Protein AF-A0A7X7DL95-F1 (afdb_monomer_lite)

pLDDT: mean 79.57, std 17.93, range [33.38, 98.0]

Secondary structure (DSSP, 8-state):
-PPPEEEEEEETTEE---S--STT-TTPEEEEEEE--EEESS--TT-SS--EEEPPEEEEEE--THHHHHHHHHHHTPEEEEEEEEEEEEETTTTEEEEEEEEEEEEEEEEEEEEE---TTSGGGTTPPPEEEEEEE-SEEEEEETTTTEEEEEE----SSS----HHHHHHHHHTT---THHHHHHHHHHHHHHHT------EEEEE-B-TT-PBP-SEEEEETTS-EEE--TTSEEEEES---TTS---EEEEEE--

Structure (mmCIF, N/CA/C/O backbone):
data_AF-A0A7X7DL95-F1
#
_entry.id   AF-A0A7X7DL95-F1
#
loop_
_atom_site.group_PDB
_atom_site.id
_atom_site.type_symbol
_atom_site.label_atom_id
_atom_site.label_alt_id
_atom_site.label_comp_id
_atom_site.label_asym_id
_atom_site.label_entity_id
_atom_site.label_seq_id
_atom_site.pdbx_PDB_ins_code
_atom_site.Cartn_x
_atom_site.Cartn_y
_atom_site.Cartn_z
_atom_site.occupancy
_atom_site.B_iso_or_equiv
_atom_site.auth_seq_id
_atom_site.auth_comp_id
_atom_site.auth_asym_id
_atom_site.auth_atom_id
_atom_site.pdbx_PDB_model_num
ATOM 1 N N . MET A 1 1 ? -7.070 -18.161 8.707 1.00 59.94 1 MET A N 1
ATOM 2 C CA . MET A 1 1 ? -7.281 -17.234 7.572 1.00 59.94 1 MET A CA 1
ATOM 3 C C . MET A 1 1 ? -6.103 -16.276 7.571 1.00 59.94 1 MET A C 1
ATOM 5 O O . MET A 1 1 ? -5.650 -15.946 8.658 1.00 59.94 1 MET A O 1
ATOM 9 N N . ALA A 1 2 ? -5.556 -15.909 6.412 1.00 72.38 2 ALA A N 1
ATOM 10 C CA . ALA A 1 2 ? -4.495 -14.903 6.372 1.00 72.38 2 ALA A CA 1
ATOM 11 C C . ALA A 1 2 ? -5.061 -13.545 6.818 1.00 72.38 2 ALA A C 1
ATOM 13 O O . ALA A 1 2 ? -6.183 -13.206 6.437 1.00 72.38 2 ALA A O 1
ATOM 14 N N . THR A 1 3 ? -4.316 -12.798 7.634 1.00 86.56 3 THR A N 1
ATOM 15 C CA . THR A 1 3 ? -4.707 -11.438 8.021 1.00 86.56 3 THR A CA 1
ATOM 16 C C . THR A 1 3 ? -4.597 -10.528 6.792 1.00 86.56 3 THR A C 1
ATOM 18 O O . THR A 1 3 ? -3.562 -10.562 6.121 1.00 86.56 3 THR A O 1
ATOM 21 N N . PRO A 1 4 ? -5.634 -9.739 6.456 1.00 89.94 4 PRO A N 1
ATOM 22 C CA . PRO A 1 4 ? -5.572 -8.816 5.328 1.00 89.94 4 PRO A CA 1
ATOM 23 C C . PRO A 1 4 ? -4.453 -7.780 5.474 1.00 89.94 4 PRO A C 1
ATOM 25 O O . PRO A 1 4 ? -4.088 -7.389 6.587 1.00 89.94 4 PRO A O 1
ATOM 28 N N . ALA A 1 5 ? -3.945 -7.310 4.337 1.00 94.81 5 ALA A N 1
ATOM 29 C CA . ALA A 1 5 ? -3.052 -6.159 4.284 1.00 94.81 5 ALA A CA 1
ATOM 30 C C . ALA A 1 5 ? -3.861 -4.857 4.169 1.00 94.81 5 ALA A C 1
ATOM 32 O O . ALA A 1 5 ? -5.043 -4.872 3.814 1.00 94.81 5 ALA A O 1
ATOM 33 N N . TYR A 1 6 ? -3.218 -3.729 4.456 1.00 95.81 6 TYR A N 1
ATOM 34 C CA . TYR A 1 6 ? -3.834 -2.405 4.372 1.00 95.81 6 TYR A CA 1
ATOM 35 C C . TYR A 1 6 ? -2.956 -1.474 3.553 1.00 95.81 6 TYR A C 1
ATOM 37 O O . TYR A 1 6 ? -1.733 -1.519 3.662 1.00 95.81 6 TYR A O 1
ATOM 45 N N . VAL A 1 7 ? -3.576 -0.634 2.729 1.00 97.00 7 VAL A N 1
ATOM 46 C CA . VAL A 1 7 ? -2.877 0.326 1.875 1.00 97.00 7 VAL A CA 1
ATOM 47 C C . VAL A 1 7 ? -3.214 1.756 2.277 1.00 97.00 7 VAL A C 1
ATOM 49 O O . VAL A 1 7 ? -4.369 2.090 2.531 1.00 97.00 7 VAL A O 1
ATOM 52 N N . SER A 1 8 ? -2.192 2.604 2.331 1.00 96.06 8 SER A N 1
ATOM 53 C CA . SER A 1 8 ? -2.312 4.039 2.579 1.00 96.06 8 SER A CA 1
ATOM 54 C C . SER A 1 8 ? -1.683 4.817 1.430 1.00 96.06 8 SER A C 1
ATOM 56 O O . SER A 1 8 ? -0.595 4.475 0.965 1.00 96.06 8 SER A O 1
ATOM 58 N N . PHE A 1 9 ? -2.351 5.884 0.997 1.00 95.31 9 PHE A N 1
ATOM 59 C CA . PHE A 1 9 ? -1.915 6.734 -0.111 1.00 95.31 9 PHE A CA 1
ATOM 60 C C . PHE A 1 9 ? -1.587 8.136 0.399 1.00 95.31 9 PHE A C 1
ATOM 62 O O . PHE A 1 9 ? -2.360 8.708 1.171 1.00 95.31 9 PHE A O 1
ATOM 69 N N . MET A 1 10 ? -0.474 8.703 -0.059 1.00 95.38 10 MET A N 1
ATOM 70 C CA . MET A 1 10 ? -0.059 10.067 0.256 1.00 95.38 10 MET A CA 1
ATOM 71 C C . MET A 1 10 ? 0.009 10.913 -1.014 1.00 95.38 10 MET A C 1
ATOM 73 O O . MET A 1 10 ? 0.652 10.533 -1.9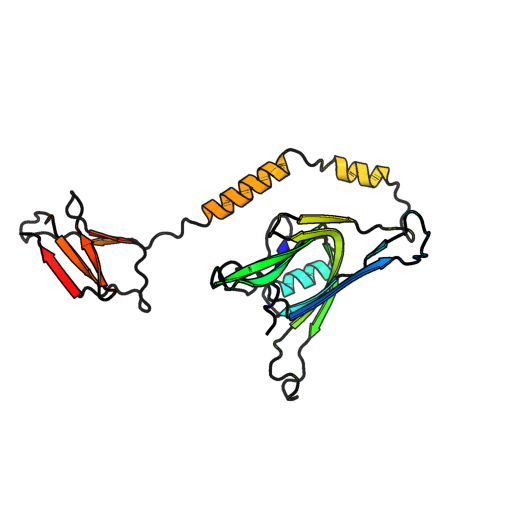95 1.00 95.38 10 MET A O 1
ATOM 77 N N . VAL A 1 11 ? -0.667 12.060 -0.984 1.00 92.00 11 VAL A N 1
ATOM 78 C CA . VAL A 1 11 ? -0.766 13.009 -2.094 1.00 92.00 11 VAL A CA 1
ATOM 79 C C . VAL A 1 11 ? -0.564 14.426 -1.570 1.00 92.00 11 VAL A C 1
ATOM 81 O O . VAL A 1 11 ? -1.315 14.871 -0.702 1.00 92.00 11 VAL A O 1
ATOM 84 N N . ASN A 1 12 ? 0.395 15.162 -2.133 1.00 90.25 12 ASN A N 1
ATOM 85 C CA . ASN A 1 12 ? 0.765 16.513 -1.705 1.00 90.25 12 ASN A CA 1
ATOM 86 C C . ASN A 1 12 ? 0.971 16.605 -0.178 1.00 90.25 12 ASN A C 1
ATOM 88 O O . ASN A 1 12 ? 0.389 17.466 0.489 1.00 90.25 12 ASN A O 1
ATOM 92 N N . SER A 1 13 ? 1.724 15.654 0.379 1.00 88.50 13 SER A N 1
ATOM 93 C CA . SER A 1 13 ? 2.004 15.476 1.810 1.00 88.50 13 SER A CA 1
ATOM 94 C C . SER A 1 13 ? 0.765 15.242 2.684 1.00 88.50 13 SER A C 1
ATOM 96 O O . SER A 1 13 ? 0.821 15.383 3.906 1.00 88.50 13 SER A O 1
ATOM 98 N N . LYS A 1 14 ? -0.375 14.870 2.086 1.00 89.81 14 LYS A N 1
ATOM 99 C CA . LYS A 1 14 ? -1.623 14.560 2.794 1.00 89.81 14 LYS A CA 1
ATOM 100 C C . LYS A 1 14 ? -2.011 13.105 2.578 1.00 89.81 14 LYS A C 1
ATOM 102 O O . LYS A 1 14 ? -2.084 12.630 1.448 1.00 89.81 14 LYS A O 1
ATOM 107 N N . ALA A 1 15 ? -2.299 12.405 3.672 1.00 91.06 15 ALA A N 1
ATOM 108 C CA . ALA A 1 15 ? -2.850 11.059 3.606 1.00 91.06 15 ALA A CA 1
ATOM 109 C C . ALA A 1 15 ? -4.299 11.105 3.099 1.00 91.06 15 ALA A C 1
ATOM 111 O O . ALA A 1 15 ? -5.122 11.871 3.615 1.00 91.06 15 ALA A O 1
ATOM 112 N N . LEU A 1 16 ? -4.614 10.281 2.099 1.00 91.31 16 LEU A N 1
ATOM 113 C CA . LEU A 1 16 ? -5.998 10.051 1.697 1.00 91.31 16 LEU A CA 1
ATOM 114 C C . LEU A 1 16 ? -6.710 9.253 2.791 1.00 91.31 16 LEU A C 1
ATOM 116 O O . LEU A 1 16 ? -6.119 8.371 3.407 1.00 91.31 16 LEU A O 1
ATOM 120 N N . LYS A 1 17 ? -7.984 9.568 3.034 1.00 89.81 17 LYS A N 1
ATOM 121 C CA . LYS A 1 17 ? -8.802 8.862 4.024 1.00 89.81 17 LYS A CA 1
ATOM 122 C C . LYS A 1 17 ? -9.528 7.699 3.353 1.00 89.81 17 LYS A C 1
ATOM 124 O O . LYS A 1 17 ? -10.441 7.937 2.564 1.00 89.81 17 LYS A O 1
ATOM 129 N N . GLY A 1 18 ? -9.115 6.478 3.661 1.00 84.81 18 GLY A N 1
ATOM 130 C CA . GLY A 1 18 ? -9.821 5.230 3.361 1.00 84.81 18 GLY A CA 1
ATOM 131 C C . GLY A 1 18 ? -10.933 4.901 4.353 1.00 84.81 18 GLY A C 1
ATOM 132 O O . GLY A 1 18 ? -11.207 5.670 5.276 1.00 84.81 18 GLY A O 1
ATOM 133 N N . SER A 1 19 ? -11.593 3.762 4.133 1.00 83.56 19 SER A N 1
ATOM 134 C CA . SER A 1 19 ? -12.773 3.326 4.897 1.00 83.56 19 SER A CA 1
ATOM 135 C C . SER A 1 19 ? -12.468 2.619 6.218 1.00 83.56 19 SER A C 1
ATOM 137 O O . SER A 1 19 ? -13.376 2.484 7.039 1.00 83.56 19 SER A O 1
ATOM 139 N N . SER A 1 20 ? -11.239 2.141 6.442 1.00 82.31 20 SER A N 1
ATOM 140 C CA . SER A 1 20 ? -10.924 1.361 7.641 1.00 82.31 20 SER A CA 1
ATOM 141 C C . SER A 1 20 ? -11.077 2.202 8.912 1.00 82.31 20 SER A C 1
ATOM 143 O O . SER A 1 20 ? -10.500 3.285 9.027 1.00 82.31 20 SER A O 1
ATOM 145 N N . LEU A 1 21 ? -11.835 1.656 9.868 1.00 77.94 21 LEU A N 1
ATOM 146 C CA . LEU A 1 21 ? -12.034 2.168 11.233 1.00 77.94 21 LEU A CA 1
ATOM 147 C C . LEU A 1 21 ? -11.390 1.250 12.286 1.00 77.94 21 LEU A C 1
ATOM 149 O O . LEU A 1 21 ? -11.746 1.285 13.465 1.00 77.94 21 LEU A O 1
ATOM 153 N N . GLN A 1 22 ? -10.535 0.322 11.847 1.00 75.19 22 GLN A N 1
ATOM 154 C CA . GLN A 1 22 ? -9.865 -0.592 12.758 1.00 75.19 22 GLN A CA 1
ATOM 155 C C . GLN A 1 22 ? -8.715 0.133 13.461 1.00 75.19 22 GLN A C 1
ATOM 157 O O . GLN A 1 22 ? -7.899 0.778 12.806 1.00 75.19 22 GLN A O 1
ATOM 162 N N . ASP A 1 23 ? -8.619 -0.044 14.782 1.00 67.81 23 ASP A N 1
ATOM 163 C CA . ASP A 1 23 ? -7.585 0.577 15.617 1.00 67.81 23 ASP A CA 1
ATOM 164 C C . ASP A 1 23 ? -6.178 0.342 15.037 1.00 67.81 23 ASP A C 1
ATOM 166 O O . ASP A 1 23 ? -5.786 -0.791 14.736 1.00 67.81 23 ASP A O 1
ATOM 170 N N . GLY A 1 24 ? -5.437 1.433 14.833 1.00 68.56 24 GLY A N 1
ATOM 171 C CA . GLY A 1 24 ? -4.102 1.429 14.225 1.00 68.56 24 GLY A CA 1
ATOM 172 C C . GLY A 1 24 ? -4.064 1.319 12.693 1.00 68.56 24 GLY A C 1
ATOM 173 O O . GLY A 1 24 ? -2.973 1.336 12.125 1.00 68.56 24 GLY A O 1
ATOM 174 N N . LYS A 1 25 ? -5.221 1.233 12.027 1.00 77.44 25 LYS A N 1
ATOM 175 C CA . LYS A 1 25 ? -5.398 1.156 10.562 1.00 77.44 25 LYS A CA 1
ATOM 176 C C . LYS A 1 25 ? -6.344 2.254 10.047 1.00 77.44 25 LYS A C 1
ATOM 178 O O . LYS A 1 25 ? -6.843 2.159 8.924 1.00 77.44 25 LYS A O 1
ATOM 183 N N . ASP A 1 26 ? -6.623 3.269 10.861 1.00 74.56 26 ASP A N 1
ATOM 184 C CA . ASP A 1 26 ? -7.603 4.311 10.555 1.00 74.56 26 ASP A CA 1
ATOM 185 C C . ASP A 1 26 ? -7.238 5.085 9.286 1.00 74.56 26 ASP A C 1
ATOM 187 O O . ASP A 1 26 ? -6.133 5.614 9.148 1.00 74.56 26 ASP A O 1
ATOM 191 N N . GLY A 1 27 ? -8.184 5.159 8.350 1.00 80.50 27 GLY A N 1
ATOM 192 C CA . GLY A 1 27 ? -7.990 5.868 7.086 1.00 80.50 27 GLY A CA 1
ATOM 193 C C . GLY A 1 27 ? -7.139 5.121 6.055 1.00 80.50 27 GLY A C 1
ATOM 194 O O . GLY A 1 27 ? -6.834 5.696 5.015 1.00 80.50 27 GLY A O 1
ATOM 195 N N . SER A 1 28 ? -6.790 3.856 6.295 1.00 90.12 28 SER A N 1
ATOM 196 C CA . SER A 1 28 ? -6.254 2.963 5.259 1.00 90.12 28 SER A CA 1
ATOM 197 C C . SER A 1 28 ? -7.377 2.217 4.530 1.00 90.12 28 SER A C 1
ATOM 199 O O . SER A 1 28 ? -8.516 2.152 5.006 1.00 90.12 28 SER A O 1
ATOM 201 N N . SER A 1 29 ? -7.065 1.648 3.370 1.00 94.25 29 SER A N 1
ATOM 202 C CA . SER A 1 29 ? -7.984 0.795 2.618 1.00 94.25 29 SER A CA 1
ATOM 203 C C . SER A 1 29 ? -7.614 -0.676 2.779 1.00 94.25 29 SER A C 1
ATOM 205 O O . SER A 1 29 ? -6.433 -1.029 2.774 1.00 94.25 29 SER A O 1
ATOM 207 N N . LEU A 1 30 ? -8.619 -1.546 2.872 1.00 94.25 30 LEU A N 1
ATOM 208 C CA . LEU A 1 30 ? -8.420 -2.991 2.953 1.00 94.25 30 LEU A CA 1
ATOM 209 C C . LEU A 1 30 ? -7.907 -3.550 1.616 1.00 94.25 30 LEU A C 1
ATOM 211 O O . LEU A 1 30 ? -8.522 -3.322 0.572 1.00 94.25 30 LEU A O 1
ATOM 215 N N . VAL A 1 31 ? -6.818 -4.320 1.653 1.00 95.31 31 VAL A N 1
ATOM 216 C CA . VAL A 1 31 ? -6.270 -5.043 0.496 1.00 95.31 31 VAL A CA 1
ATOM 217 C C . VAL A 1 31 ? -6.734 -6.499 0.534 1.00 95.31 31 VAL A C 1
ATOM 219 O O . VAL A 1 31 ? -6.493 -7.225 1.497 1.00 95.31 31 VAL A O 1
ATOM 222 N N . ILE A 1 32 ? -7.384 -6.927 -0.545 1.00 92.81 32 ILE A N 1
ATOM 223 C CA . ILE A 1 32 ? -8.002 -8.251 -0.705 1.00 92.81 32 ILE A CA 1
ATOM 224 C C . ILE A 1 32 ? -7.038 -9.226 -1.390 1.00 92.81 32 ILE A C 1
ATOM 226 O O . ILE A 1 32 ? -6.971 -10.402 -1.043 1.00 92.81 32 ILE A O 1
ATOM 230 N N . SER A 1 33 ? -6.292 -8.744 -2.382 1.00 93.88 33 SER A N 1
ATOM 231 C CA . SER A 1 33 ? -5.340 -9.536 -3.161 1.00 93.88 33 SER A CA 1
ATOM 232 C C . SER A 1 33 ? -4.178 -8.655 -3.585 1.00 93.88 33 SER A C 1
ATOM 234 O O . SER A 1 33 ? -4.361 -7.459 -3.784 1.00 93.88 33 SER A O 1
ATOM 236 N N . PHE A 1 34 ? -2.992 -9.235 -3.728 1.00 96.44 34 PHE A N 1
ATOM 237 C CA . PHE A 1 34 ? -1.764 -8.519 -4.045 1.00 96.44 34 PHE A CA 1
ATOM 238 C C . PHE A 1 34 ? -0.878 -9.357 -4.961 1.00 96.44 34 PHE A C 1
ATOM 240 O O . PHE A 1 34 ? -0.738 -10.568 -4.781 1.00 96.44 34 PHE A O 1
ATOM 247 N N . LYS A 1 35 ? -0.235 -8.692 -5.918 1.00 96.44 35 LYS A N 1
ATOM 248 C CA . LYS A 1 35 ? 0.723 -9.275 -6.845 1.00 96.44 35 LYS A CA 1
ATOM 249 C C . LYS A 1 35 ? 1.828 -8.270 -7.147 1.00 96.44 35 LYS A C 1
ATOM 251 O O . LYS A 1 35 ? 1.578 -7.161 -7.613 1.00 96.44 35 LYS A O 1
ATOM 256 N N . HIS A 1 36 ? 3.067 -8.698 -6.951 1.00 96.19 36 HIS A N 1
ATOM 257 C CA . HIS A 1 36 ? 4.256 -7.941 -7.318 1.00 96.19 36 HIS A CA 1
ATOM 258 C C . HIS A 1 36 ? 5.399 -8.901 -7.633 1.00 96.19 36 HIS A C 1
ATOM 260 O O . HIS A 1 36 ? 5.452 -9.996 -7.074 1.00 96.19 36 HIS A O 1
ATOM 266 N N . ALA A 1 37 ? 6.286 -8.511 -8.546 1.00 92.12 37 ALA A N 1
ATOM 267 C CA . ALA A 1 37 ? 7.467 -9.291 -8.876 1.00 92.12 37 ALA A CA 1
ATOM 268 C C . ALA A 1 37 ? 8.611 -8.383 -9.329 1.00 92.12 37 ALA A C 1
ATOM 270 O O . ALA A 1 37 ? 8.409 -7.383 -10.024 1.00 92.12 37 ALA A O 1
ATOM 271 N N . VAL A 1 38 ? 9.819 -8.787 -8.955 1.00 91.94 38 VAL A N 1
ATOM 272 C CA . VAL A 1 38 ? 11.085 -8.264 -9.462 1.00 91.94 38 VAL A CA 1
ATOM 273 C C . VAL A 1 38 ? 11.874 -9.473 -9.927 1.00 91.94 38 VAL A C 1
ATOM 275 O O . VAL A 1 38 ? 11.952 -10.470 -9.208 1.00 91.94 38 VAL A O 1
ATOM 278 N N . PHE A 1 39 ? 12.398 -9.420 -11.140 1.00 88.00 39 PHE A N 1
ATOM 279 C CA . PHE A 1 39 ? 13.106 -10.543 -11.738 1.00 88.00 39 PHE A CA 1
ATOM 280 C C . PHE A 1 39 ? 14.268 -10.035 -12.581 1.00 88.00 39 PHE A C 1
ATOM 282 O O . PHE A 1 39 ? 14.360 -8.852 -12.888 1.00 88.00 39 PHE A O 1
ATOM 289 N N . PHE A 1 40 ? 15.170 -10.929 -12.952 1.00 87.25 40 PHE A N 1
ATOM 290 C CA . PHE A 1 40 ? 16.229 -10.620 -13.900 1.00 87.25 40 PHE A CA 1
ATOM 291 C C . PHE A 1 40 ? 15.789 -11.073 -15.288 1.00 87.25 40 PHE A C 1
ATOM 293 O O . PHE A 1 40 ? 15.353 -12.213 -15.443 1.00 87.25 40 PHE A O 1
ATOM 300 N N . LYS A 1 41 ? 15.888 -10.187 -16.284 1.00 74.06 41 LYS A N 1
ATOM 301 C CA . LYS A 1 41 ? 15.491 -10.500 -17.666 1.00 74.06 41 LYS A CA 1
ATOM 302 C C . LYS A 1 41 ? 16.326 -11.639 -18.251 1.00 74.06 41 LYS A C 1
ATOM 304 O O . LYS A 1 41 ? 15.798 -12.552 -18.875 1.00 74.06 41 LYS A O 1
ATOM 309 N N . GLU A 1 42 ? 17.629 -11.566 -18.013 1.00 73.38 42 GLU A N 1
ATOM 310 C CA . GLU A 1 42 ? 18.642 -12.509 -18.468 1.00 73.38 42 GLU A CA 1
ATOM 311 C C . GLU A 1 42 ? 19.571 -12.760 -17.276 1.00 73.38 42 GLU A C 1
ATOM 313 O O . GLU A 1 42 ? 20.321 -11.874 -16.860 1.00 73.38 42 GLU A O 1
ATOM 318 N N . LEU A 1 43 ? 19.445 -13.938 -16.662 1.00 80.19 43 LEU A N 1
ATOM 319 C CA . LEU A 1 43 ? 20.264 -14.354 -15.525 1.00 80.19 43 LEU A CA 1
ATOM 320 C C . LEU A 1 43 ? 20.886 -15.711 -15.820 1.00 80.19 43 LEU A C 1
ATOM 322 O O . LEU A 1 43 ? 20.237 -16.747 -15.680 1.00 80.19 43 LEU A O 1
ATOM 326 N N . GLU A 1 44 ? 22.158 -15.695 -16.195 1.00 83.12 44 GLU A N 1
ATOM 327 C CA . GLU A 1 44 ? 22.989 -16.891 -16.239 1.00 83.12 44 GLU A CA 1
ATOM 328 C C . GLU A 1 44 ? 23.797 -17.005 -14.940 1.00 83.12 44 GLU A C 1
ATOM 330 O O . GLU A 1 44 ? 24.041 -16.017 -14.245 1.00 83.12 44 GLU A O 1
ATOM 335 N N . LEU A 1 45 ? 24.239 -18.221 -14.600 1.00 80.56 45 LEU A N 1
ATOM 336 C CA . LEU A 1 45 ? 24.912 -18.518 -13.324 1.00 80.56 45 LEU A CA 1
ATOM 337 C C . LEU A 1 45 ? 26.151 -17.649 -13.051 1.00 80.56 45 LEU A C 1
ATOM 339 O O . LEU A 1 45 ? 26.492 -17.423 -11.893 1.00 80.56 45 LEU A O 1
ATOM 343 N N . PHE A 1 46 ? 26.818 -17.178 -14.105 1.00 80.31 46 PHE A N 1
ATOM 344 C CA . PHE A 1 46 ? 28.047 -16.388 -14.022 1.00 80.31 46 PHE A CA 1
ATOM 345 C C . PHE A 1 46 ? 27.871 -14.952 -14.538 1.00 80.31 46 PHE A C 1
ATOM 347 O O . PHE A 1 46 ? 28.863 -14.266 -14.789 1.00 80.31 46 PHE A O 1
ATOM 354 N N . THR A 1 47 ? 26.629 -14.478 -14.711 1.00 78.12 47 THR A N 1
ATOM 355 C CA . THR A 1 47 ? 26.374 -13.085 -15.097 1.00 78.12 47 THR A CA 1
ATOM 356 C C . THR A 1 47 ? 26.803 -12.151 -13.969 1.00 78.12 47 THR A C 1
ATOM 358 O O . THR A 1 47 ? 26.194 -12.113 -12.900 1.00 78.12 47 THR A O 1
ATOM 361 N N . ASN A 1 48 ? 27.829 -11.343 -14.225 1.00 71.06 48 ASN A N 1
ATOM 362 C CA . ASN A 1 48 ? 28.196 -10.246 -13.338 1.00 71.06 48 ASN A CA 1
ATOM 363 C C . ASN A 1 48 ? 27.221 -9.077 -13.555 1.00 71.06 48 ASN A C 1
ATOM 365 O O . ASN A 1 48 ? 27.073 -8.605 -14.679 1.00 71.06 48 ASN A O 1
ATOM 369 N N . ASN A 1 49 ? 26.588 -8.595 -12.480 1.00 74.19 49 ASN A N 1
ATOM 370 C CA . ASN A 1 49 ? 25.647 -7.461 -12.468 1.00 74.19 49 ASN A CA 1
ATOM 371 C C . ASN A 1 49 ? 24.421 -7.616 -13.398 1.00 74.19 49 ASN A C 1
ATOM 373 O O . ASN A 1 49 ? 24.235 -6.814 -14.316 1.00 74.19 49 ASN A O 1
ATOM 377 N N . PRO A 1 50 ? 23.555 -8.616 -13.162 1.00 79.00 50 PRO A N 1
ATOM 378 C CA . PRO A 1 50 ? 22.347 -8.808 -13.958 1.00 79.00 50 PRO A CA 1
ATOM 379 C C . PRO A 1 50 ? 21.389 -7.604 -13.863 1.00 79.00 50 PRO A C 1
ATOM 381 O O . PRO A 1 50 ? 21.237 -6.972 -12.812 1.00 79.00 50 PRO A O 1
ATOM 384 N N . ILE A 1 51 ? 20.715 -7.289 -14.973 1.00 81.56 51 ILE A N 1
ATOM 385 C CA . ILE A 1 51 ? 19.747 -6.187 -15.047 1.00 81.56 51 ILE A CA 1
ATOM 386 C C . ILE A 1 51 ? 18.400 -6.679 -14.517 1.00 81.56 51 ILE A C 1
ATOM 388 O O . ILE A 1 51 ? 17.753 -7.548 -15.108 1.00 81.56 51 ILE A O 1
ATOM 392 N N . ARG A 1 52 ? 17.987 -6.126 -13.376 1.00 86.69 52 ARG A N 1
ATOM 393 C CA . ARG A 1 52 ? 16.673 -6.381 -12.779 1.00 86.69 52 ARG A CA 1
ATOM 394 C C . ARG A 1 52 ? 15.584 -5.585 -13.495 1.00 86.69 52 ARG A C 1
ATOM 396 O O . ARG A 1 52 ? 15.754 -4.401 -13.779 1.00 86.69 52 ARG A O 1
ATOM 403 N N . GLU A 1 53 ? 14.453 -6.230 -13.733 1.00 87.50 53 GLU A N 1
ATOM 404 C CA . GLU A 1 53 ? 13.216 -5.631 -14.212 1.00 87.50 53 GLU A CA 1
ATOM 405 C C . GLU A 1 53 ? 12.166 -5.702 -13.092 1.00 87.50 53 GLU A C 1
ATOM 407 O O . GLU A 1 53 ? 11.886 -6.762 -12.523 1.00 87.50 53 GLU A O 1
ATOM 412 N N . HIS A 1 54 ? 11.575 -4.554 -12.763 1.00 91.88 54 HIS A N 1
ATOM 413 C CA . HIS A 1 54 ? 10.412 -4.495 -11.882 1.00 91.88 54 HIS A CA 1
ATOM 414 C C . HIS A 1 54 ? 9.139 -4.651 -12.717 1.00 91.88 54 HIS A C 1
ATOM 416 O O . HIS A 1 54 ? 8.992 -4.015 -13.762 1.00 91.88 54 HIS A O 1
ATOM 422 N N . LEU A 1 55 ? 8.194 -5.466 -12.246 1.00 92.44 55 LEU A N 1
ATOM 423 C CA . LEU A 1 55 ? 6.836 -5.479 -12.784 1.00 92.44 55 LEU A CA 1
ATOM 424 C C . LEU A 1 55 ? 5.934 -4.516 -12.005 1.00 92.44 55 LEU A C 1
ATOM 426 O O . LEU A 1 55 ? 6.176 -4.268 -10.818 1.00 92.44 55 LEU A O 1
ATOM 430 N N . PRO A 1 56 ? 4.876 -3.977 -12.644 1.00 94.75 56 PRO A N 1
ATOM 431 C CA . PRO A 1 56 ? 3.908 -3.143 -11.951 1.00 94.75 56 PRO A CA 1
ATOM 432 C C . PRO A 1 56 ? 3.306 -3.884 -10.756 1.00 94.75 56 PRO A C 1
ATOM 434 O O . PRO A 1 56 ? 2.964 -5.066 -10.840 1.00 94.75 56 PRO A O 1
ATOM 437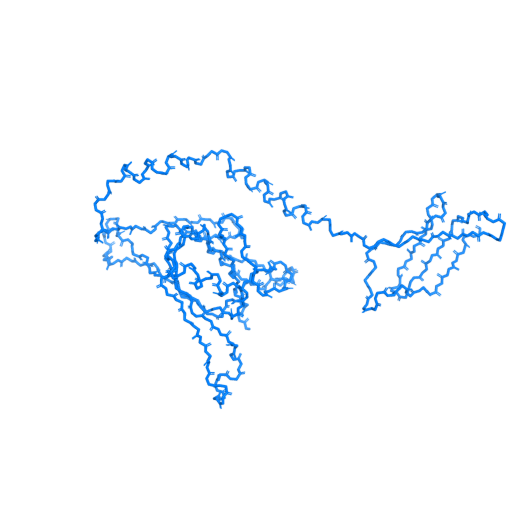 N N . LEU A 1 57 ? 3.168 -3.176 -9.643 1.00 97.56 57 LEU A N 1
ATOM 438 C CA . LEU A 1 57 ? 2.549 -3.707 -8.438 1.00 97.56 57 LEU A CA 1
ATOM 439 C C . LEU A 1 57 ? 1.034 -3.613 -8.602 1.00 97.56 57 LEU A C 1
ATOM 441 O O . LEU A 1 57 ? 0.518 -2.525 -8.833 1.00 97.56 57 LEU A O 1
ATOM 445 N N . SER A 1 58 ? 0.327 -4.736 -8.511 1.00 97.44 58 SER A N 1
ATOM 446 C CA . SER A 1 58 ? -1.129 -4.792 -8.681 1.00 97.44 58 SER A CA 1
ATOM 447 C C . SER A 1 58 ? -1.787 -5.351 -7.435 1.00 97.44 58 SER A C 1
ATOM 449 O O . SER A 1 58 ? -1.313 -6.334 -6.868 1.00 97.44 58 SER A O 1
ATOM 451 N N . PHE A 1 59 ? -2.892 -4.757 -7.013 1.00 97.50 59 PHE A N 1
ATOM 452 C CA . PHE A 1 59 ? -3.674 -5.270 -5.898 1.00 97.50 59 PHE A CA 1
ATOM 453 C C . PHE A 1 59 ? -5.153 -4.969 -6.086 1.00 97.50 59 PHE A C 1
ATOM 455 O O . PHE A 1 59 ? -5.530 -4.033 -6.787 1.00 97.50 59 PHE A O 1
ATOM 462 N N . TYR A 1 60 ? -5.977 -5.764 -5.416 1.00 96.38 60 TYR A N 1
ATOM 463 C CA . TYR A 1 60 ? -7.392 -5.484 -5.254 1.00 96.38 60 TYR A CA 1
ATOM 464 C C . TYR A 1 60 ? -7.614 -4.855 -3.892 1.00 96.38 60 TYR A C 1
ATOM 466 O O . TYR A 1 60 ? -7.196 -5.423 -2.880 1.00 96.38 60 TYR A O 1
ATOM 474 N N . LYS A 1 61 ? -8.291 -3.711 -3.863 1.00 95.00 61 LYS A N 1
ATOM 475 C CA . LYS A 1 61 ? -8.788 -3.096 -2.631 1.00 95.00 61 LYS A CA 1
ATOM 476 C C . LYS A 1 61 ? -10.306 -3.018 -2.648 1.00 95.00 61 LYS A C 1
ATOM 478 O O . LYS A 1 61 ? -10.918 -3.033 -3.713 1.00 95.00 61 LYS A O 1
ATOM 483 N N . GLU A 1 62 ? -10.909 -2.923 -1.473 1.00 93.56 62 GLU A N 1
ATOM 484 C CA . GLU A 1 62 ? -12.329 -2.584 -1.356 1.00 93.56 62 GLU A CA 1
ATOM 485 C C . GLU A 1 62 ? -12.590 -1.173 -1.910 1.00 93.56 62 GLU A C 1
ATOM 487 O O . GLU A 1 62 ? -11.731 -0.292 -1.808 1.00 93.56 62 GLU A O 1
ATOM 492 N N . LEU A 1 63 ? -13.763 -0.946 -2.506 1.00 92.62 63 LEU A N 1
ATOM 493 C CA . LEU A 1 63 ? -14.188 0.404 -2.877 1.00 92.62 63 LEU A CA 1
ATOM 494 C C . LEU A 1 63 ? -14.389 1.265 -1.630 1.00 92.62 63 LEU A C 1
ATOM 496 O O . LEU A 1 63 ? -15.114 0.891 -0.712 1.00 92.62 63 LEU A O 1
ATOM 500 N N . ASP A 1 64 ? -13.789 2.449 -1.616 1.00 93.00 64 ASP A N 1
ATOM 501 C CA . ASP A 1 64 ? -13.917 3.382 -0.502 1.00 93.00 64 ASP A CA 1
ATOM 502 C C . ASP A 1 64 ? -13.774 4.839 -0.961 1.00 93.00 64 ASP A C 1
ATOM 504 O O . ASP A 1 64 ? -13.745 5.149 -2.153 1.00 93.00 64 ASP A O 1
ATOM 508 N N . SER A 1 65 ? -13.685 5.768 -0.010 1.00 89.62 65 SER A N 1
ATOM 509 C CA . SER A 1 65 ? -13.520 7.196 -0.291 1.00 89.62 65 SER A CA 1
ATOM 510 C C . SER A 1 65 ? -12.240 7.544 -1.056 1.00 89.62 65 SER A C 1
ATOM 512 O O . SER A 1 65 ? -12.194 8.611 -1.668 1.00 89.62 65 SER A O 1
ATOM 514 N N . THR A 1 66 ? -11.217 6.679 -1.073 1.00 94.00 66 THR A N 1
ATOM 515 C CA . THR A 1 66 ? -9.992 6.935 -1.851 1.00 94.00 66 THR A CA 1
ATOM 516 C C . THR A 1 66 ? -10.192 6.693 -3.344 1.00 94.00 66 THR A C 1
ATOM 518 O O . THR A 1 66 ? -9.519 7.342 -4.144 1.00 94.00 66 THR A O 1
ATOM 521 N N . SER A 1 67 ? -11.148 5.840 -3.735 1.00 93.94 67 SER A N 1
ATOM 522 C CA . SER A 1 67 ? -11.361 5.416 -5.125 1.00 93.94 67 SER A CA 1
ATOM 523 C C . SER A 1 67 ? -11.522 6.603 -6.078 1.00 93.94 67 SER A C 1
ATOM 525 O O . SER A 1 67 ? -10.850 6.671 -7.104 1.00 93.94 67 SER A O 1
ATOM 527 N N . VAL A 1 68 ? -12.322 7.612 -5.713 1.00 91.56 68 VAL A N 1
ATOM 528 C CA . VAL A 1 68 ? -12.533 8.814 -6.549 1.00 91.56 68 VAL A CA 1
ATOM 529 C C . VAL A 1 68 ? -11.223 9.566 -6.802 1.00 91.56 68 VAL A C 1
ATOM 531 O O . VAL A 1 68 ? -10.934 9.959 -7.934 1.00 91.56 68 VAL A O 1
ATOM 534 N N . THR A 1 69 ? -10.403 9.742 -5.766 1.00 92.56 69 THR A N 1
ATOM 535 C CA . THR A 1 69 ? -9.105 10.414 -5.889 1.00 92.56 69 THR A CA 1
ATOM 536 C C . THR A 1 69 ? -8.123 9.580 -6.709 1.00 92.56 69 THR A C 1
ATOM 538 O O . THR A 1 69 ? -7.402 10.135 -7.535 1.00 92.56 69 THR A O 1
ATOM 541 N N . LEU A 1 70 ? -8.125 8.253 -6.561 1.00 95.19 70 LEU A N 1
ATOM 542 C CA . LEU A 1 70 ? -7.296 7.369 -7.384 1.00 95.19 70 LEU A CA 1
ATOM 543 C C . LEU A 1 70 ? -7.672 7.467 -8.871 1.00 95.19 70 LEU A C 1
ATOM 545 O O . LEU A 1 70 ? -6.789 7.609 -9.716 1.00 95.19 70 LEU A O 1
ATOM 549 N N . TYR A 1 71 ? -8.968 7.496 -9.196 1.00 94.25 71 TYR A N 1
ATOM 550 C CA . TYR A 1 71 ? -9.437 7.742 -10.563 1.00 94.25 71 TYR A CA 1
ATOM 551 C C . TYR A 1 71 ? -8.975 9.105 -11.092 1.00 94.25 71 TYR A C 1
ATOM 553 O O . TYR A 1 71 ? -8.457 9.176 -12.205 1.00 94.25 71 TYR A O 1
ATOM 561 N N . GLN A 1 72 ? -9.072 10.166 -10.286 1.00 91.94 72 GLN A N 1
ATOM 562 C CA . GLN A 1 72 ? -8.581 11.496 -10.656 1.00 91.94 72 GLN A CA 1
ATOM 563 C C . GLN A 1 72 ? -7.070 11.501 -10.950 1.00 91.94 72 GLN A C 1
ATOM 565 O O . GLN A 1 72 ? -6.626 12.134 -11.909 1.00 91.94 72 GLN A O 1
ATOM 570 N N . HIS A 1 73 ? -6.269 10.808 -10.138 1.00 91.19 73 HIS A N 1
ATOM 571 C CA . HIS A 1 73 ? -4.826 10.691 -10.355 1.00 91.19 73 HIS A CA 1
ATOM 572 C C . HIS A 1 73 ? -4.495 9.895 -11.619 1.00 91.19 73 HIS A C 1
ATOM 574 O O . HIS A 1 73 ? -3.621 10.297 -12.389 1.00 91.19 73 HIS A O 1
ATOM 580 N N . MET A 1 74 ? -5.229 8.808 -11.868 1.00 91.94 74 MET A N 1
ATOM 581 C CA . MET A 1 74 ? -5.085 8.003 -13.078 1.00 91.94 74 MET A CA 1
ATOM 582 C C . MET A 1 74 ? -5.389 8.823 -14.338 1.00 91.94 74 MET A C 1
ATOM 584 O O . MET A 1 74 ? -4.575 8.854 -15.259 1.00 91.94 74 MET A O 1
ATOM 588 N N . THR A 1 75 ? -6.527 9.525 -14.384 1.00 87.62 75 THR A N 1
ATOM 589 C CA . THR A 1 75 ? -6.945 10.276 -15.582 1.00 87.62 75 THR A CA 1
ATOM 590 C C . THR A 1 75 ? -6.058 11.480 -15.874 1.00 87.62 75 THR A C 1
ATOM 592 O O . THR A 1 75 ? -5.901 11.853 -17.033 1.00 87.62 75 THR A O 1
ATOM 595 N N . HIS A 1 76 ? -5.458 12.088 -14.848 1.00 89.88 76 HIS A N 1
ATOM 596 C CA . HIS A 1 76 ? -4.515 13.197 -15.019 1.00 89.88 76 HIS A CA 1
ATOM 597 C C . HIS A 1 76 ? -3.056 12.747 -15.189 1.00 89.88 76 HIS A C 1
ATOM 599 O O . HIS A 1 76 ? -2.195 13.575 -15.484 1.00 89.88 76 HIS A O 1
ATOM 605 N N . GLY A 1 77 ? -2.747 11.462 -14.981 1.00 85.62 77 GLY A N 1
ATOM 606 C CA . GLY A 1 77 ? -1.378 10.941 -15.028 1.00 85.62 77 GLY A CA 1
ATOM 607 C C . GLY A 1 77 ? -0.441 11.552 -13.976 1.00 85.62 77 GLY A C 1
ATOM 608 O O . GLY A 1 77 ? 0.782 11.588 -14.185 1.00 85.62 77 GLY A O 1
ATOM 609 N N . SER A 1 78 ? -1.001 12.059 -12.873 1.00 87.75 78 SER A N 1
ATOM 610 C CA . SER A 1 78 ? -0.260 12.722 -11.801 1.00 87.75 78 SER A CA 1
ATOM 611 C C . SER A 1 78 ? 0.480 11.716 -10.917 1.00 87.75 78 SER A C 1
ATOM 613 O O . SER A 1 78 ? 0.118 10.544 -10.811 1.00 87.75 78 SER A O 1
ATOM 615 N N . ILE A 1 79 ? 1.562 12.184 -10.296 1.00 93.00 79 ILE A N 1
ATOM 616 C CA . ILE A 1 79 ? 2.393 11.389 -9.387 1.00 93.00 79 ILE A CA 1
ATOM 617 C C . ILE A 1 79 ? 1.858 11.569 -7.962 1.00 93.00 79 ILE A C 1
ATOM 619 O O . ILE A 1 79 ? 1.553 12.687 -7.557 1.00 93.00 79 ILE A O 1
ATOM 623 N N . MET A 1 80 ? 1.730 10.471 -7.224 1.00 94.31 80 MET A N 1
ATOM 624 C CA . MET A 1 80 ? 1.482 10.445 -5.782 1.00 94.31 80 MET A CA 1
ATOM 625 C C . MET A 1 80 ? 2.819 10.366 -5.039 1.00 94.31 80 MET A C 1
ATOM 627 O O . MET A 1 80 ? 3.763 9.746 -5.537 1.00 94.31 80 MET A O 1
ATOM 631 N N . ASP A 1 81 ? 2.905 10.950 -3.847 1.00 93.94 81 ASP A N 1
ATOM 632 C CA . ASP A 1 81 ? 4.168 11.034 -3.104 1.00 93.94 81 ASP A CA 1
ATOM 633 C C . ASP A 1 81 ? 4.623 9.647 -2.666 1.00 93.94 81 ASP A C 1
ATOM 635 O O . ASP A 1 81 ? 5.758 9.237 -2.923 1.00 93.94 81 ASP A O 1
ATOM 639 N N . SER A 1 82 ? 3.708 8.902 -2.041 1.00 96.12 82 SER A N 1
ATOM 640 C CA . SER A 1 82 ? 3.969 7.537 -1.612 1.00 96.12 82 SER A CA 1
ATOM 641 C C . SER A 1 82 ? 2.713 6.679 -1.515 1.00 96.12 82 SER A C 1
ATOM 643 O O . SER A 1 82 ? 1.595 7.170 -1.342 1.00 96.12 82 SER A O 1
ATOM 645 N N . VAL A 1 83 ? 2.922 5.369 -1.626 1.00 97.69 83 VAL A N 1
ATOM 646 C CA . VAL A 1 83 ? 1.927 4.340 -1.323 1.00 97.69 83 VAL A CA 1
ATOM 647 C C . VAL A 1 83 ? 2.572 3.317 -0.405 1.00 97.69 83 VAL A C 1
ATOM 649 O O . VAL A 1 83 ? 3.597 2.733 -0.751 1.00 97.69 83 VAL A O 1
ATOM 652 N N . THR A 1 84 ? 1.962 3.093 0.752 1.00 97.31 84 THR A N 1
ATOM 653 C CA . THR A 1 84 ? 2.466 2.161 1.764 1.00 97.31 84 THR A CA 1
ATOM 654 C C . THR A 1 84 ? 1.493 1.007 1.921 1.00 97.31 84 THR A C 1
ATOM 656 O O . THR A 1 84 ? 0.302 1.241 2.112 1.00 97.31 84 THR A O 1
ATOM 659 N N . ILE A 1 85 ? 1.998 -0.224 1.840 1.00 97.38 85 ILE A N 1
ATOM 660 C CA . ILE A 1 85 ? 1.229 -1.450 2.061 1.00 97.38 85 ILE A CA 1
ATOM 661 C C . ILE A 1 85 ? 1.776 -2.151 3.298 1.00 97.38 85 ILE A C 1
ATOM 663 O O . ILE A 1 85 ? 2.920 -2.617 3.302 1.00 97.38 85 ILE A O 1
ATOM 667 N N . ASP A 1 86 ? 0.922 -2.250 4.308 1.00 95.88 86 ASP A N 1
ATOM 668 C CA . ASP A 1 86 ? 1.219 -2.818 5.613 1.00 95.88 86 ASP A CA 1
ATOM 669 C C . ASP A 1 86 ? 0.669 -4.237 5.707 1.00 95.88 86 ASP A C 1
ATOM 671 O O . ASP A 1 86 ? -0.535 -4.479 5.562 1.00 95.88 86 ASP A O 1
ATOM 675 N N . TRP A 1 87 ? 1.573 -5.183 5.948 1.00 95.12 87 TRP A N 1
ATOM 676 C CA . TRP A 1 87 ? 1.266 -6.601 6.054 1.00 95.12 87 TRP A CA 1
ATOM 677 C C . TRP A 1 87 ? 1.201 -7.007 7.513 1.00 95.12 87 TRP A C 1
ATOM 679 O O . TRP A 1 87 ? 2.175 -6.853 8.255 1.00 95.12 87 TRP A O 1
ATOM 689 N N . TYR A 1 88 ? 0.058 -7.560 7.905 1.00 92.31 88 TYR A N 1
ATOM 690 C CA . TYR A 1 88 ? -0.212 -7.905 9.289 1.00 92.31 88 TYR A CA 1
ATOM 691 C C . TYR A 1 88 ? -0.115 -9.404 9.531 1.00 92.31 88 TYR A C 1
ATOM 693 O O . TYR A 1 88 ? -0.447 -10.226 8.676 1.00 92.31 88 TYR A O 1
ATOM 701 N N . ARG A 1 89 ? 0.313 -9.755 10.738 1.00 91.19 89 ARG A N 1
ATOM 702 C CA . ARG A 1 89 ? 0.237 -11.105 11.284 1.00 91.19 89 ARG A CA 1
ATOM 703 C C . ARG A 1 89 ? -0.210 -11.003 12.733 1.00 91.19 89 ARG A C 1
ATOM 705 O O . ARG A 1 89 ? 0.196 -10.087 13.440 1.00 91.19 89 ARG A O 1
ATOM 712 N N . PHE A 1 90 ? -1.019 -11.957 13.170 1.00 90.06 90 PHE A N 1
ATOM 713 C CA . PHE A 1 90 ? -1.357 -12.082 14.579 1.00 90.06 90 PHE A CA 1
ATOM 714 C C . PHE A 1 90 ? -0.139 -12.558 15.381 1.00 90.06 90 PHE A C 1
ATOM 716 O O . PHE A 1 90 ? 0.460 -13.583 15.046 1.00 90.06 90 PHE A O 1
ATOM 723 N N . ASP A 1 91 ? 0.219 -11.828 16.433 1.00 88.12 91 ASP A N 1
ATOM 724 C CA . ASP A 1 91 ? 1.222 -12.250 17.405 1.00 88.12 91 ASP A CA 1
ATOM 725 C C . ASP A 1 91 ? 0.538 -12.825 18.652 1.00 88.12 91 ASP A C 1
ATOM 727 O O . ASP A 1 91 ? -0.178 -12.139 19.385 1.00 88.12 91 ASP A O 1
ATOM 731 N N . GLU A 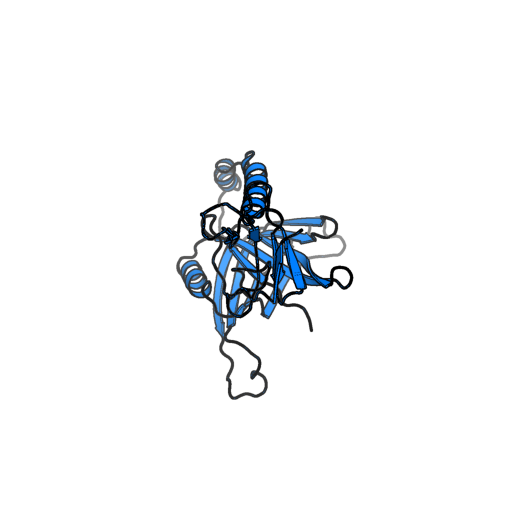1 92 ? 0.797 -14.106 18.913 1.00 88.62 92 GLU A N 1
ATOM 732 C CA . GLU A 1 92 ? 0.252 -14.836 20.058 1.00 88.62 92 GLU A CA 1
ATOM 733 C C . GLU A 1 92 ? 0.730 -14.280 21.405 1.00 88.62 92 GLU A C 1
ATOM 735 O O . GLU A 1 92 ? 0.013 -14.390 22.400 1.00 88.62 92 GLU A O 1
ATOM 740 N N . LYS A 1 93 ? 1.915 -13.661 21.470 1.00 88.62 93 LYS A N 1
ATOM 741 C CA . LYS A 1 93 ? 2.455 -13.123 22.728 1.00 88.62 93 LYS A CA 1
ATOM 742 C C . LYS A 1 93 ? 1.770 -11.824 23.118 1.00 88.62 93 LYS A C 1
ATOM 744 O O . LYS A 1 93 ? 1.433 -11.628 24.283 1.00 88.62 93 LYS A O 1
ATOM 749 N N . THR A 1 94 ? 1.584 -10.932 22.152 1.00 86.12 94 THR A N 1
ATOM 750 C CA . THR A 1 94 ? 0.959 -9.624 22.380 1.00 86.12 94 THR A CA 1
ATOM 751 C C . THR A 1 94 ? -0.560 -9.649 22.218 1.00 86.12 94 THR A C 1
ATOM 753 O O . THR A 1 94 ? -1.212 -8.681 22.614 1.00 86.12 94 THR A O 1
ATOM 756 N N . GLN A 1 95 ? -1.123 -10.749 21.694 1.00 87.50 95 GLN A N 1
ATOM 757 C CA . GLN A 1 95 ? -2.549 -10.924 21.389 1.00 87.50 95 GLN A CA 1
ATOM 758 C C . GLN A 1 95 ? -3.084 -9.818 20.464 1.00 87.50 95 GLN A C 1
ATOM 760 O O . GLN A 1 95 ? -4.215 -9.349 20.613 1.00 87.50 95 GLN A O 1
ATOM 765 N N . LYS A 1 96 ? -2.243 -9.356 19.531 1.00 87.81 96 LYS A N 1
ATOM 766 C CA . LYS A 1 96 ? -2.529 -8.243 18.620 1.00 87.81 96 LYS A CA 1
ATOM 767 C C . LYS A 1 96 ? -1.987 -8.516 17.224 1.00 87.81 96 LYS A C 1
ATOM 769 O O . LYS A 1 96 ? -1.035 -9.271 17.048 1.00 87.81 96 LYS A O 1
ATOM 774 N N . ASP A 1 97 ? -2.588 -7.856 16.240 1.00 88.94 97 ASP A N 1
ATOM 775 C CA . ASP A 1 97 ? -2.028 -7.787 14.895 1.00 88.94 97 ASP A CA 1
ATOM 776 C C . ASP A 1 97 ? -0.793 -6.872 14.905 1.00 88.94 97 ASP A C 1
ATOM 778 O O . ASP A 1 97 ? -0.886 -5.696 15.265 1.00 88.94 97 ASP A O 1
ATOM 782 N N . GLU A 1 98 ? 0.350 -7.395 14.472 1.00 89.81 98 GLU A N 1
ATOM 783 C CA . GLU A 1 98 ? 1.583 -6.636 14.261 1.00 89.81 98 GLU A CA 1
ATOM 784 C C . GLU A 1 98 ? 1.914 -6.531 12.770 1.00 89.81 98 GLU A C 1
ATOM 786 O O . GLU A 1 98 ? 1.601 -7.426 11.981 1.00 89.81 98 GLU A O 1
ATOM 791 N N . ILE A 1 99 ? 2.578 -5.440 12.382 1.00 91.88 99 ILE A N 1
ATOM 792 C CA . ILE A 1 99 ? 3.123 -5.292 11.031 1.00 91.88 99 ILE A CA 1
ATOM 793 C C . ILE A 1 99 ? 4.419 -6.098 10.952 1.00 91.88 99 ILE A C 1
ATOM 795 O O . ILE A 1 99 ? 5.399 -5.760 11.618 1.00 91.88 99 ILE A O 1
ATOM 799 N N . TYR A 1 100 ? 4.449 -7.135 10.116 1.00 93.00 100 TYR A N 1
ATOM 800 C CA . TYR A 1 100 ? 5.654 -7.948 9.921 1.00 93.00 100 TYR A CA 1
ATOM 801 C C . TYR A 1 100 ? 6.464 -7.526 8.687 1.00 93.00 100 TYR A C 1
ATOM 803 O O . TYR A 1 100 ? 7.667 -7.777 8.634 1.00 93.00 100 TYR A O 1
ATOM 811 N N . LEU A 1 101 ? 5.820 -6.879 7.709 1.00 94.75 101 LEU A N 1
ATOM 812 C CA . LEU A 1 101 ? 6.441 -6.380 6.483 1.00 94.75 101 LEU A CA 1
ATOM 813 C C . LEU A 1 101 ? 5.709 -5.124 5.996 1.00 94.75 101 LEU A C 1
ATOM 815 O O . LEU A 1 101 ? 4.486 -5.038 6.077 1.00 94.75 101 LEU A O 1
ATOM 819 N N . GLN A 1 102 ? 6.452 -4.173 5.445 1.00 95.88 102 GLN A N 1
ATOM 820 C CA . GLN A 1 102 ? 5.931 -2.992 4.763 1.00 95.88 102 GLN A CA 1
ATOM 821 C C . GLN A 1 102 ? 6.541 -2.898 3.369 1.00 95.88 102 GLN A C 1
ATOM 823 O O . GLN A 1 102 ? 7.753 -3.057 3.206 1.00 95.88 102 GLN A O 1
ATOM 828 N N . HIS A 1 103 ? 5.700 -2.619 2.375 1.00 97.62 103 HIS A N 1
ATOM 829 C CA . HIS A 1 103 ? 6.152 -2.137 1.072 1.00 97.62 103 HIS A CA 1
ATOM 830 C C . HIS A 1 103 ? 5.891 -0.638 1.015 1.00 97.62 103 HIS A C 1
ATOM 832 O O . HIS A 1 103 ? 4.742 -0.214 1.109 1.00 97.62 103 HIS A O 1
ATOM 838 N N . ILE A 1 104 ? 6.944 0.156 0.864 1.00 97.81 104 ILE A N 1
ATOM 839 C CA . ILE A 1 104 ? 6.855 1.613 0.766 1.00 97.81 104 ILE A CA 1
ATOM 840 C C . ILE A 1 104 ? 7.278 1.994 -0.646 1.00 97.81 104 ILE A C 1
ATOM 842 O O . ILE A 1 104 ? 8.432 1.802 -1.026 1.00 97.81 104 ILE A O 1
ATOM 846 N N . LEU A 1 105 ? 6.328 2.489 -1.429 1.00 97.50 105 LEU A N 1
ATOM 847 C CA . LEU A 1 105 ? 6.531 2.953 -2.794 1.00 97.50 105 LEU A CA 1
ATOM 848 C C . LEU A 1 105 ? 6.619 4.475 -2.786 1.00 97.50 105 LEU A C 1
ATOM 850 O O . LEU A 1 105 ? 5.773 5.126 -2.180 1.00 97.50 105 LEU A O 1
ATOM 854 N N . GLU A 1 106 ? 7.590 5.039 -3.490 1.00 96.56 106 GLU A N 1
ATOM 855 C CA . GLU A 1 106 ? 7.791 6.485 -3.611 1.00 96.56 106 GLU A CA 1
ATOM 856 C C . GLU A 1 106 ? 7.626 6.927 -5.071 1.00 96.56 106 GLU A C 1
ATOM 858 O O . GLU A 1 106 ? 7.986 6.195 -6.003 1.00 96.56 106 GLU A O 1
ATOM 863 N N . ARG A 1 107 ? 7.089 8.141 -5.262 1.00 94.88 107 ARG A N 1
ATOM 864 C CA . ARG A 1 107 ? 6.796 8.750 -6.573 1.00 94.88 107 ARG A CA 1
ATOM 865 C C . ARG A 1 107 ? 5.991 7.809 -7.463 1.00 94.88 107 ARG A C 1
ATOM 867 O O . ARG A 1 107 ? 6.440 7.329 -8.506 1.00 94.88 107 ARG A O 1
ATOM 874 N N . VAL A 1 108 ? 4.778 7.532 -7.016 1.00 96.44 108 VAL A N 1
ATOM 875 C CA . VAL A 1 108 ? 3.930 6.481 -7.565 1.00 96.44 108 VAL A CA 1
ATOM 876 C C . VAL A 1 108 ? 3.014 7.035 -8.649 1.00 96.44 108 VAL A C 1
ATOM 878 O O . VAL A 1 108 ? 2.352 8.050 -8.455 1.00 96.44 108 VAL A O 1
ATOM 881 N N . LYS A 1 109 ? 2.921 6.343 -9.783 1.00 95.62 109 LYS A N 1
ATOM 882 C CA . LYS A 1 109 ? 1.891 6.568 -10.801 1.00 95.62 109 LYS A CA 1
ATOM 883 C C . LYS A 1 109 ? 0.932 5.394 -10.861 1.00 95.62 109 LYS A C 1
ATOM 885 O O . LYS A 1 109 ? 1.348 4.235 -10.841 1.00 95.62 109 LYS A O 1
ATOM 890 N N . ILE A 1 110 ? -0.347 5.704 -11.017 1.00 96.38 110 ILE A N 1
ATOM 891 C CA . ILE A 1 110 ? -1.363 4.707 -11.344 1.00 96.38 110 ILE A CA 1
ATOM 892 C C . ILE A 1 110 ? -1.259 4.437 -12.844 1.00 96.38 110 ILE A C 1
ATOM 894 O O . ILE A 1 110 ? -1.188 5.364 -13.647 1.00 96.38 110 ILE A O 1
ATOM 898 N N . SER A 1 111 ? -1.162 3.163 -13.206 1.00 93.94 111 SER A N 1
ATOM 899 C CA . SER A 1 111 ? -1.050 2.707 -14.597 1.00 93.94 111 SER A CA 1
ATOM 900 C C . SER A 1 111 ? -2.350 2.107 -15.123 1.00 93.94 111 SER A C 1
ATOM 902 O O . SER A 1 111 ? -2.629 2.220 -16.312 1.00 93.94 111 SER A O 1
ATOM 904 N N . 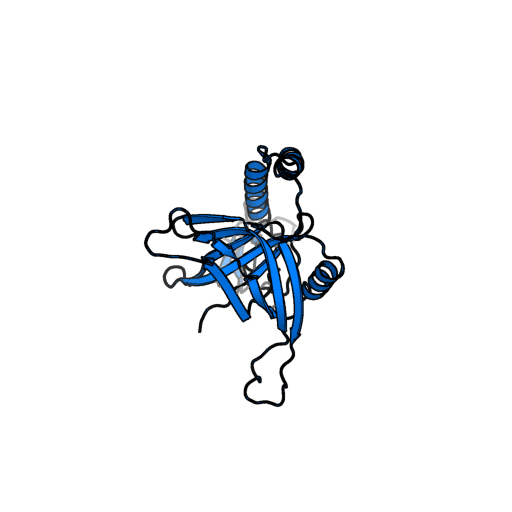SER A 1 112 ? -3.165 1.526 -14.243 1.00 94.69 112 SER A N 1
ATOM 905 C CA . SER A 1 112 ? -4.548 1.151 -14.521 1.00 94.69 112 SER A CA 1
ATOM 906 C C . SER A 1 112 ? -5.343 1.105 -13.224 1.00 94.69 112 SER A C 1
ATOM 908 O O . SER A 1 112 ? -4.796 0.805 -12.160 1.00 94.69 112 SER A O 1
ATOM 910 N N . ILE A 1 113 ? -6.635 1.404 -13.330 1.00 96.19 113 ILE A N 1
ATOM 911 C CA . ILE A 1 113 ? -7.610 1.219 -12.261 1.00 96.19 113 ILE A CA 1
ATOM 912 C C . ILE A 1 113 ? -8.922 0.706 -12.858 1.00 96.19 113 ILE A C 1
ATOM 914 O O . ILE A 1 113 ? -9.372 1.212 -13.890 1.00 96.19 113 ILE A O 1
ATOM 918 N N . GLY A 1 114 ? -9.518 -0.310 -12.240 1.00 93.31 114 GLY A N 1
ATOM 919 C CA . GLY A 1 114 ? -10.746 -0.933 -12.729 1.00 93.31 114 GLY A CA 1
ATOM 920 C C . GLY A 1 114 ? -11.645 -1.411 -11.598 1.00 93.31 114 GLY A C 1
ATOM 921 O O . GLY A 1 114 ? -11.229 -2.227 -10.781 1.00 93.31 114 GLY A O 1
ATOM 922 N N . MET A 1 115 ? -12.890 -0.936 -11.566 1.00 93.00 115 MET A N 1
ATOM 923 C CA . MET A 1 115 ? -13.903 -1.434 -10.635 1.00 93.00 115 MET A CA 1
ATOM 924 C C . MET A 1 115 ? -14.344 -2.844 -11.027 1.00 93.00 115 MET A C 1
ATOM 926 O O . MET A 1 115 ? -14.621 -3.126 -12.193 1.00 93.00 115 MET A O 1
ATOM 930 N N . VAL A 1 116 ? -14.467 -3.711 -10.031 1.00 90.31 116 VAL A N 1
ATOM 931 C CA . VAL A 1 116 ? -14.897 -5.096 -10.178 1.00 90.31 116 VAL A CA 1
ATOM 932 C C . VAL A 1 116 ? -16.024 -5.371 -9.189 1.00 90.31 116 VAL A C 1
ATOM 934 O O . VAL A 1 116 ? -15.862 -5.298 -7.971 1.00 90.31 116 VAL A O 1
ATOM 937 N N . MET A 1 117 ? -17.187 -5.720 -9.734 1.00 91.81 117 MET A N 1
ATOM 938 C CA . MET A 1 117 ? -18.318 -6.256 -8.985 1.00 91.81 117 MET A CA 1
ATOM 939 C C . MET A 1 117 ? -18.647 -7.633 -9.562 1.00 91.81 117 MET A C 1
ATOM 941 O O . MET A 1 117 ? -19.225 -7.711 -10.649 1.00 91.81 117 MET A O 1
ATOM 945 N N . PRO A 1 118 ? -18.271 -8.722 -8.873 1.00 88.19 118 PRO A N 1
ATOM 946 C CA . PRO A 1 118 ? -18.662 -10.062 -9.286 1.00 88.19 118 PRO A CA 1
ATOM 947 C C . PRO A 1 118 ? -20.189 -10.216 -9.339 1.00 88.19 118 PRO A C 1
ATOM 949 O O . PRO A 1 118 ? -20.931 -9.491 -8.672 1.00 88.19 118 PRO A O 1
ATOM 952 N N . ASN A 1 119 ? -20.673 -11.184 -10.120 1.00 89.62 119 ASN A N 1
ATOM 953 C CA . ASN A 1 119 ? -22.100 -11.487 -10.172 1.00 89.62 119 ASN A CA 1
ATOM 954 C C . ASN A 1 119 ? -22.573 -12.014 -8.810 1.00 89.62 119 ASN A C 1
ATOM 956 O O . ASN A 1 119 ? -22.287 -13.151 -8.451 1.00 89.62 119 ASN A O 1
ATOM 960 N N . ILE A 1 120 ? -23.358 -11.209 -8.093 1.00 88.56 120 ILE A N 1
ATOM 961 C CA . ILE A 1 120 ? -23.869 -11.534 -6.751 1.00 88.56 120 ILE A CA 1
ATOM 962 C C . ILE A 1 120 ? -24.780 -12.769 -6.709 1.00 88.56 120 ILE A C 1
ATOM 964 O O . ILE A 1 120 ? -25.083 -13.270 -5.633 1.00 88.56 120 ILE A O 1
ATOM 968 N N . LYS A 1 121 ? -25.263 -13.242 -7.865 1.00 90.06 121 LYS A N 1
ATOM 969 C CA . LYS A 1 121 ? -26.079 -14.460 -7.961 1.00 90.06 121 LYS A CA 1
ATOM 970 C C . LYS A 1 121 ? -25.240 -15.731 -8.064 1.00 90.06 121 LYS A C 1
ATOM 972 O O . LYS A 1 121 ? -25.795 -16.823 -7.974 1.00 90.06 121 LYS A O 1
ATOM 977 N N . ASP A 1 122 ? -23.940 -15.603 -8.306 1.00 92.31 122 ASP A N 1
ATOM 978 C CA . ASP A 1 122 ? -23.031 -16.737 -8.319 1.00 92.31 122 ASP A CA 1
ATOM 979 C C . ASP A 1 122 ? -22.559 -17.031 -6.892 1.00 92.31 122 ASP A C 1
ATOM 981 O O . ASP A 1 122 ? -21.938 -16.196 -6.229 1.00 92.31 122 ASP A O 1
ATOM 985 N N . ARG A 1 123 ? -22.831 -18.257 -6.437 1.00 90.94 123 ARG A N 1
ATOM 986 C CA . ARG A 1 123 ? -22.486 -18.736 -5.097 1.00 90.94 123 ARG A CA 1
ATOM 987 C C . ARG A 1 123 ? -20.986 -18.665 -4.805 1.00 90.94 123 ARG A C 1
ATOM 989 O O . ARG A 1 123 ? -20.590 -18.572 -3.645 1.00 90.94 123 ARG A O 1
ATOM 996 N N . GLN A 1 124 ? -20.144 -18.696 -5.841 1.00 89.88 124 GLN A N 1
ATOM 997 C CA . GLN A 1 124 ? -18.693 -18.586 -5.691 1.00 89.88 124 GLN A CA 1
ATOM 998 C C . GLN A 1 124 ? -18.246 -17.207 -5.186 1.00 89.88 124 GLN A C 1
ATOM 1000 O O . GLN A 1 124 ? -17.209 -17.119 -4.530 1.00 89.88 124 GLN A O 1
ATOM 1005 N N . PHE A 1 125 ? -19.028 -16.152 -5.438 1.00 87.19 125 PHE A N 1
ATOM 1006 C CA . PHE A 1 125 ? -18.661 -14.768 -5.124 1.00 87.19 125 PHE A CA 1
ATOM 1007 C C . PHE A 1 125 ? -19.539 -14.121 -4.045 1.00 87.19 125 PHE A C 1
ATOM 1009 O O . PHE A 1 125 ? -19.441 -12.919 -3.821 1.00 87.19 125 PHE A O 1
ATOM 1016 N N . GLU A 1 126 ? -20.357 -14.898 -3.327 1.00 84.62 126 GLU A N 1
ATOM 1017 C CA . GLU A 1 126 ? -21.252 -14.397 -2.264 1.00 84.62 126 GLU A CA 1
ATOM 1018 C C . GLU A 1 126 ? -20.527 -13.626 -1.149 1.00 84.62 126 GLU A C 1
ATOM 1020 O O . GLU A 1 126 ? -21.129 -12.799 -0.470 1.00 84.62 126 GLU A O 1
ATOM 1025 N N . ARG A 1 127 ? -19.237 -13.909 -0.935 1.00 84.62 127 ARG A N 1
ATOM 1026 C CA . ARG A 1 127 ? -18.411 -13.264 0.099 1.00 84.62 127 ARG A CA 1
ATOM 1027 C C . ARG A 1 127 ? -17.562 -12.112 -0.435 1.00 84.62 127 ARG A C 1
ATOM 1029 O O . ARG A 1 127 ? -16.849 -11.487 0.347 1.00 84.62 127 ARG A O 1
ATOM 1036 N N . ASN A 1 128 ? -17.589 -11.860 -1.741 1.00 84.38 128 ASN A N 1
ATOM 1037 C CA . ASN A 1 128 ? -16.815 -10.786 -2.341 1.00 84.38 128 ASN A CA 1
ATOM 1038 C C . ASN A 1 128 ? -17.525 -9.452 -2.111 1.00 84.38 128 ASN A C 1
ATOM 1040 O O . ASN A 1 128 ? -18.725 -9.317 -2.338 1.00 84.38 128 ASN A O 1
ATOM 1044 N N . VAL A 1 129 ? -16.752 -8.456 -1.695 1.00 86.88 129 VAL A N 1
ATOM 1045 C CA . VAL A 1 129 ? -17.196 -7.062 -1.634 1.00 86.88 129 VAL A CA 1
ATOM 1046 C C . VAL A 1 129 ? -17.009 -6.386 -2.992 1.00 86.88 129 VAL A C 1
ATOM 1048 O O . VAL A 1 129 ? -16.334 -6.917 -3.880 1.00 86.88 129 VAL A O 1
ATOM 1051 N N . HIS A 1 130 ? -17.590 -5.198 -3.161 1.00 91.50 130 HIS A N 1
ATOM 1052 C CA . HIS A 1 130 ? -17.243 -4.356 -4.299 1.00 91.50 130 HIS A CA 1
ATOM 1053 C C . HIS A 1 130 ? -15.783 -3.922 -4.178 1.00 91.50 130 HIS A C 1
ATOM 1055 O O . HIS A 1 130 ? -15.361 -3.393 -3.149 1.00 91.50 130 HIS A O 1
ATOM 1061 N N . MET A 1 131 ? -15.010 -4.156 -5.230 1.00 94.00 131 MET A N 1
ATOM 1062 C CA . MET A 1 131 ? -13.566 -3.980 -5.204 1.00 94.00 131 MET A CA 1
ATOM 1063 C C . MET A 1 131 ? -13.091 -3.227 -6.439 1.00 94.00 131 MET A C 1
ATOM 1065 O O . MET A 1 131 ? -13.819 -3.072 -7.417 1.00 94.00 131 MET A O 1
ATOM 1069 N N . GLU A 1 132 ? -11.858 -2.754 -6.397 1.00 96.19 132 GLU A N 1
ATOM 1070 C CA . GLU A 1 132 ? -11.164 -2.198 -7.551 1.00 96.19 132 GLU A CA 1
ATOM 1071 C C . GLU A 1 132 ? -9.755 -2.776 -7.641 1.00 96.19 132 GLU A C 1
ATOM 1073 O O . GLU A 1 132 ? -9.076 -2.961 -6.629 1.00 96.19 132 GLU A O 1
ATOM 1078 N N . GLU A 1 133 ? -9.334 -3.083 -8.862 1.00 97.25 133 GLU A N 1
ATOM 1079 C CA . GLU A 1 133 ? -7.958 -3.433 -9.185 1.00 97.25 133 GLU A CA 1
ATOM 1080 C C . GLU A 1 133 ? -7.173 -2.149 -9.427 1.00 97.25 133 GLU A C 1
ATOM 1082 O O . GLU A 1 133 ? -7.547 -1.346 -10.282 1.00 97.25 133 GLU A O 1
ATOM 1087 N N . VAL A 1 134 ? -6.082 -1.960 -8.689 1.00 97.88 134 VAL A N 1
ATOM 1088 C CA . VAL A 1 134 ? -5.174 -0.821 -8.834 1.00 97.88 134 VAL A CA 1
ATOM 1089 C C . VAL A 1 134 ? -3.799 -1.350 -9.214 1.00 97.88 134 VAL A C 1
ATOM 1091 O O . VAL A 1 134 ? -3.214 -2.156 -8.488 1.00 97.88 134 VAL A O 1
ATOM 1094 N N . THR A 1 135 ? -3.258 -0.865 -10.331 1.00 98.00 135 THR A N 1
ATOM 1095 C CA . THR A 1 135 ? -1.903 -1.199 -10.782 1.00 98.00 135 THR A CA 1
ATOM 1096 C C . THR A 1 135 ? -1.015 0.032 -10.752 1.00 98.00 135 THR A C 1
ATOM 1098 O O . THR A 1 135 ? -1.287 1.040 -11.407 1.00 98.00 135 THR A O 1
ATOM 1101 N N . LEU A 1 136 ? 0.091 -0.070 -10.028 1.00 96.88 136 LEU A N 1
ATOM 1102 C CA . LEU A 1 136 ? 1.014 1.011 -9.734 1.00 96.88 136 LEU A CA 1
ATOM 1103 C C . LEU A 1 136 ? 2.379 0.780 -10.385 1.00 96.88 136 LEU A C 1
ATOM 1105 O O . LEU A 1 136 ? 2.915 -0.331 -10.408 1.00 96.88 136 LEU A O 1
ATOM 1109 N N . ARG A 1 137 ? 2.976 1.877 -10.841 1.00 95.94 137 ARG A N 1
ATOM 1110 C CA . ARG A 1 137 ? 4.411 1.996 -11.104 1.00 95.94 137 ARG A CA 1
ATOM 1111 C C . ARG A 1 137 ? 5.000 3.007 -10.132 1.00 95.94 137 ARG A C 1
ATOM 1113 O O . ARG A 1 137 ? 4.306 3.916 -9.691 1.00 95.94 137 ARG A O 1
ATOM 1120 N N . TYR A 1 138 ? 6.267 2.850 -9.799 1.00 95.56 138 TYR A N 1
ATOM 1121 C CA . TYR A 1 138 ? 6.935 3.631 -8.762 1.00 95.56 138 TYR A CA 1
ATOM 1122 C C . TYR A 1 138 ? 8.378 3.912 -9.180 1.00 95.56 138 TYR A C 1
ATOM 1124 O O . TYR A 1 138 ? 8.931 3.177 -9.995 1.00 95.56 138 TYR A O 1
ATOM 1132 N N . ASP A 1 139 ? 8.979 4.966 -8.629 1.00 94.12 139 ASP A N 1
ATOM 1133 C CA . ASP A 1 139 ? 10.407 5.258 -8.825 1.00 94.12 139 ASP A CA 1
ATOM 1134 C C . ASP A 1 139 ? 11.264 4.417 -7.876 1.00 94.12 139 ASP A C 1
ATOM 1136 O O . ASP A 1 139 ? 12.273 3.835 -8.262 1.00 94.12 139 ASP A O 1
ATOM 1140 N N . LYS A 1 140 ? 10.834 4.309 -6.619 1.00 94.50 140 LYS A N 1
ATOM 1141 C CA . LYS A 1 140 ? 11.568 3.604 -5.571 1.00 94.50 140 LYS A CA 1
ATOM 1142 C C . LYS A 1 140 ? 10.626 2.749 -4.745 1.00 94.50 140 LYS A C 1
ATOM 1144 O O . LYS A 1 140 ? 9.493 3.140 -4.472 1.00 94.50 140 LYS A O 1
ATOM 1149 N N . ILE A 1 141 ? 11.111 1.577 -4.363 1.00 96.44 141 ILE A N 1
ATOM 1150 C CA . ILE A 1 141 ? 10.433 0.634 -3.483 1.00 96.44 141 ILE A CA 1
ATOM 1151 C C . ILE A 1 141 ? 11.348 0.306 -2.311 1.00 96.44 141 ILE A C 1
ATOM 1153 O O . ILE A 1 141 ? 12.547 0.094 -2.476 1.00 96.44 141 ILE A O 1
ATOM 1157 N N . THR A 1 142 ? 10.775 0.265 -1.117 1.00 96.06 142 THR A N 1
ATOM 1158 C CA . THR A 1 142 ? 11.447 -0.184 0.097 1.00 96.06 142 THR A CA 1
ATOM 1159 C C . THR A 1 142 ? 10.663 -1.333 0.707 1.00 96.06 142 THR A C 1
ATOM 1161 O O . THR A 1 142 ? 9.479 -1.185 1.006 1.00 96.06 142 THR A O 1
ATOM 1164 N N . TRP A 1 143 ? 11.341 -2.457 0.921 1.00 94.69 143 TRP A N 1
ATOM 1165 C CA . TRP A 1 143 ? 10.863 -3.556 1.750 1.00 94.69 143 TRP A CA 1
ATOM 1166 C C . TRP A 1 143 ? 11.429 -3.375 3.147 1.00 94.69 143 TRP A C 1
ATOM 1168 O O . TRP A 1 143 ? 12.648 -3.319 3.339 1.00 94.69 143 TRP A O 1
ATOM 1178 N N . PHE A 1 144 ? 10.541 -3.258 4.121 1.00 92.56 144 PHE A N 1
ATOM 1179 C CA . PHE A 1 144 ? 10.918 -3.015 5.501 1.00 92.56 144 PHE A CA 1
ATOM 1180 C C . PHE A 1 144 ? 10.254 -4.034 6.417 1.00 92.56 144 PHE A C 1
ATOM 1182 O O . PHE A 1 144 ? 9.031 -4.136 6.450 1.00 92.56 144 PHE A O 1
ATOM 1189 N N . CYS A 1 145 ? 11.061 -4.774 7.169 1.00 91.06 145 CYS A N 1
ATOM 1190 C CA . CYS A 1 145 ? 10.605 -5.649 8.239 1.00 91.06 145 CYS A CA 1
ATOM 1191 C C . CYS A 1 145 ? 10.825 -4.917 9.570 1.00 91.06 145 CYS A C 1
ATOM 1193 O O . CYS A 1 145 ? 11.977 -4.782 9.998 1.00 91.06 145 CYS A O 1
ATOM 1195 N N . PRO A 1 146 ? 9.756 -4.447 10.245 1.00 85.50 146 PRO A N 1
ATOM 1196 C CA . PRO A 1 146 ? 9.895 -3.724 11.509 1.00 85.50 146 PRO A CA 1
ATOM 1197 C C . PRO A 1 146 ? 10.561 -4.579 12.587 1.00 85.50 146 PRO A C 1
ATOM 1199 O O . PRO A 1 146 ? 11.408 -4.103 13.343 1.00 85.50 146 PRO A O 1
ATOM 1202 N N . ASN A 1 147 ? 10.224 -5.870 12.619 1.00 80.44 147 ASN A N 1
ATOM 1203 C CA . ASN A 1 147 ? 10.870 -6.828 13.498 1.00 80.44 147 ASN A CA 1
ATOM 1204 C C . ASN A 1 147 ? 12.305 -7.093 13.010 1.00 80.44 147 ASN A C 1
ATOM 1206 O O . ASN A 1 147 ? 12.513 -7.676 11.946 1.00 80.44 147 ASN A O 1
ATOM 1210 N N . GLY A 1 148 ? 13.288 -6.618 13.775 1.00 79.50 148 GLY A N 1
ATOM 1211 C CA . GLY A 1 148 ? 14.708 -6.688 13.422 1.00 79.50 148 GLY A CA 1
ATOM 1212 C C . GLY A 1 148 ? 15.228 -5.513 12.589 1.00 79.50 148 GLY A C 1
ATOM 1213 O O . GLY A 1 148 ? 16.402 -5.524 12.234 1.00 79.50 148 GLY A O 1
ATOM 1214 N N . TYR A 1 149 ? 14.396 -4.499 12.304 1.00 87.00 149 TYR A N 1
ATOM 1215 C CA . TYR A 1 149 ? 14.781 -3.278 11.578 1.00 87.00 149 TYR A CA 1
ATOM 1216 C C . TYR A 1 149 ? 15.470 -3.530 10.224 1.00 87.00 149 TYR A C 1
ATOM 1218 O O . TYR A 1 149 ? 16.307 -2.743 9.778 1.00 87.00 149 TYR A O 1
ATOM 1226 N N . LEU A 1 150 ? 15.117 -4.624 9.545 1.00 89.56 150 LEU A N 1
ATOM 1227 C CA . LEU A 1 150 ? 15.698 -4.953 8.249 1.00 89.56 150 LEU A CA 1
ATOM 1228 C C . LEU A 1 150 ? 15.044 -4.093 7.167 1.00 89.56 150 LEU A C 1
ATOM 1230 O O . LEU A 1 150 ? 13.827 -4.129 6.985 1.00 89.56 150 LEU A O 1
ATOM 1234 N N . ARG A 1 151 ? 15.857 -3.336 6.428 1.00 92.62 151 ARG A N 1
ATOM 1235 C CA . ARG A 1 151 ? 15.400 -2.475 5.336 1.00 92.62 151 ARG A CA 1
ATOM 1236 C C . ARG A 1 151 ? 16.226 -2.722 4.085 1.00 92.62 151 ARG A C 1
ATOM 1238 O O . ARG A 1 151 ? 17.448 -2.611 4.125 1.00 92.62 151 ARG A O 1
ATOM 1245 N N . PHE A 1 152 ? 15.548 -2.964 2.973 1.00 91.75 152 PHE A N 1
ATOM 1246 C CA . PHE A 1 152 ? 16.153 -2.975 1.649 1.00 91.75 152 PHE A CA 1
ATOM 1247 C C . PHE A 1 152 ? 15.365 -2.061 0.719 1.00 91.75 152 PHE A C 1
ATOM 1249 O O . PHE A 1 152 ? 14.136 -2.035 0.751 1.00 91.75 152 PHE A O 1
ATOM 1256 N N . THR A 1 153 ? 16.082 -1.312 -0.106 1.00 93.38 153 THR A N 1
ATOM 1257 C CA . THR A 1 153 ? 15.512 -0.334 -1.022 1.00 93.38 153 THR A CA 1
ATOM 1258 C C . THR A 1 153 ? 16.081 -0.580 -2.402 1.00 93.38 153 THR A C 1
ATOM 1260 O O . THR A 1 153 ? 17.283 -0.792 -2.548 1.00 93.38 153 THR A O 1
ATOM 1263 N N . ASP A 1 154 ? 15.220 -0.474 -3.405 1.00 92.62 154 ASP A N 1
ATOM 1264 C CA . ASP A 1 154 ? 15.607 -0.529 -4.802 1.00 92.62 154 ASP A CA 1
ATOM 1265 C C . ASP A 1 154 ? 14.871 0.545 -5.615 1.00 92.62 154 ASP A C 1
ATOM 1267 O O . ASP A 1 154 ? 13.813 1.037 -5.212 1.00 92.62 154 ASP A O 1
ATOM 1271 N N . ARG A 1 155 ? 15.439 0.926 -6.757 1.00 91.81 155 ARG A N 1
ATOM 1272 C CA . ARG A 1 155 ? 14.837 1.872 -7.699 1.00 91.81 155 ARG A CA 1
ATOM 1273 C C . ARG A 1 155 ? 14.460 1.168 -8.985 1.00 91.81 155 ARG A C 1
ATOM 1275 O O . ARG A 1 155 ? 15.189 0.308 -9.477 1.00 91.81 155 ARG A O 1
ATOM 1282 N N . TRP A 1 156 ? 13.338 1.587 -9.552 1.00 86.75 156 TRP A N 1
ATOM 1283 C CA . TRP A 1 156 ? 12.913 1.153 -10.866 1.00 86.75 156 TRP A CA 1
ATOM 1284 C C . TRP A 1 156 ? 13.884 1.705 -11.907 1.00 86.75 156 TRP A C 1
ATOM 1286 O O . TRP A 1 156 ? 13.778 2.849 -12.347 1.00 86.75 156 TRP A O 1
ATOM 1296 N N . ASN A 1 157 ? 14.840 0.878 -12.324 1.00 73.81 157 ASN A N 1
ATOM 1297 C CA . ASN A 1 157 ? 15.744 1.238 -13.403 1.00 73.81 157 ASN A CA 1
ATOM 1298 C C . ASN A 1 157 ? 14.939 1.404 -14.699 1.00 73.81 157 ASN A C 1
ATOM 1300 O O . ASN A 1 157 ? 14.426 0.436 -15.259 1.00 73.81 157 ASN A O 1
ATOM 1304 N N . PHE A 1 158 ? 14.855 2.631 -15.211 1.00 60.62 158 PHE A N 1
ATOM 1305 C CA . PHE A 1 158 ? 14.407 2.901 -16.577 1.00 60.62 158 PHE A CA 1
ATOM 1306 C C . PHE A 1 158 ? 15.508 2.496 -17.571 1.00 60.62 158 PHE A C 1
ATOM 1308 O O . PHE A 1 158 ? 16.016 3.324 -18.323 1.00 60.62 158 PHE A O 1
ATOM 1315 N N . SER A 1 159 ? 15.948 1.235 -17.570 1.00 41.22 159 SER A N 1
ATOM 1316 C CA . SER A 1 159 ? 16.923 0.800 -18.568 1.00 41.22 159 SER A CA 1
ATOM 1317 C C . SER A 1 159 ? 16.211 0.521 -19.895 1.00 41.22 159 SER A C 1
ATOM 1319 O O . SER A 1 159 ? 15.594 -0.525 -20.072 1.00 41.22 159 SER A O 1
ATOM 1321 N N . LEU A 1 160 ? 16.378 1.479 -20.814 1.00 40.91 160 LEU A N 1
ATOM 1322 C CA . LEU A 1 160 ? 16.335 1.359 -22.278 1.00 40.91 160 LEU A CA 1
ATOM 1323 C C . LEU A 1 160 ? 14.958 1.241 -22.955 1.00 40.91 160 LEU A C 1
ATOM 1325 O O . LEU A 1 160 ? 14.471 0.162 -23.277 1.00 40.91 160 LEU A O 1
ATOM 1329 N N . GLY A 1 161 ? 14.416 2.410 -23.314 1.00 38.28 161 GLY A N 1
ATOM 1330 C CA . GLY A 1 161 ? 13.419 2.564 -24.375 1.00 38.28 161 GLY A CA 1
ATOM 1331 C C . GLY A 1 161 ? 12.561 3.810 -24.182 1.00 38.28 161 GLY A C 1
ATOM 1332 O O . GLY A 1 161 ? 11.544 3.739 -23.510 1.00 38.28 161 GLY A O 1
ATOM 1333 N N . PHE A 1 162 ? 12.950 4.926 -24.807 1.00 34.62 162 PHE A N 1
ATOM 1334 C CA . PHE A 1 162 ? 12.305 6.251 -24.753 1.00 34.62 162 PHE A CA 1
ATOM 1335 C C . PHE A 1 162 ? 12.593 7.064 -23.484 1.00 34.62 162 PHE A C 1
ATOM 1337 O O . PHE A 1 162 ? 11.823 7.054 -22.532 1.00 34.62 162 PHE A O 1
ATOM 1344 N N . HIS A 1 163 ? 13.719 7.779 -23.514 1.00 34.38 163 HIS A N 1
ATOM 1345 C CA . HIS A 1 163 ? 13.902 9.212 -23.222 1.00 34.38 163 HIS A CA 1
ATOM 1346 C C . HIS A 1 163 ? 15.394 9.412 -22.946 1.00 34.38 163 HIS A C 1
ATOM 1348 O O . HIS A 1 163 ? 15.873 9.175 -21.842 1.00 34.38 163 HIS A O 1
ATOM 1354 N N . SER A 1 164 ? 16.145 9.859 -23.954 1.00 33.56 164 SER A N 1
ATOM 1355 C CA . SER A 1 164 ? 17.476 10.425 -23.742 1.00 33.56 164 SER A CA 1
ATOM 1356 C C . SER A 1 164 ? 17.326 11.793 -23.067 1.00 33.56 164 SER A C 1
ATOM 1358 O O . SER A 1 164 ? 17.489 12.835 -23.700 1.00 33.56 164 SER A O 1
ATOM 1360 N N . ARG A 1 165 ? 16.956 11.810 -21.789 1.00 40.44 165 ARG A N 1
ATOM 1361 C CA . ARG A 1 165 ? 17.259 12.943 -20.919 1.00 40.44 165 ARG A CA 1
ATOM 1362 C C . ARG A 1 165 ? 18.489 12.543 -20.130 1.00 40.44 165 ARG A C 1
ATOM 1364 O O . ARG A 1 165 ? 18.503 11.474 -19.530 1.00 40.44 165 ARG A O 1
ATOM 1371 N N . LYS A 1 166 ? 19.551 13.341 -20.240 1.00 41.03 166 LYS A N 1
ATOM 1372 C CA . LYS A 1 166 ? 20.824 13.059 -19.576 1.00 41.03 166 LYS A CA 1
ATOM 1373 C C . LYS A 1 166 ? 20.565 12.898 -18.079 1.00 41.03 166 LYS A C 1
ATOM 1375 O O . LYS A 1 166 ? 19.839 13.699 -17.500 1.00 41.03 166 LYS A O 1
ATOM 1380 N N . GLU A 1 167 ? 21.174 11.883 -17.484 1.00 43.34 167 GLU A N 1
ATOM 1381 C CA . GLU A 1 167 ? 21.121 11.566 -16.049 1.00 43.34 167 GLU A CA 1
ATOM 1382 C C . GLU A 1 167 ? 21.392 12.819 -15.187 1.00 43.34 167 GLU A C 1
ATOM 1384 O O . GLU A 1 167 ? 20.647 13.107 -14.258 1.00 43.34 167 GLU A O 1
ATOM 1389 N N . SER A 1 168 ? 22.299 13.692 -15.645 1.00 42.00 168 SER A N 1
ATOM 1390 C CA . SER A 1 168 ? 22.606 15.001 -15.047 1.00 42.00 168 SER A CA 1
ATOM 1391 C C . SER A 1 168 ? 21.438 16.001 -14.974 1.00 42.00 168 SER A C 1
ATOM 1393 O O . SER A 1 168 ? 21.441 16.880 -14.121 1.00 42.00 168 SER A O 1
ATOM 1395 N N . GLU A 1 169 ? 20.448 15.929 -15.871 1.00 45.47 169 GLU A N 1
ATOM 1396 C CA . GLU A 1 169 ? 19.243 16.778 -15.807 1.00 45.47 169 GLU A CA 1
ATOM 1397 C C . GLU A 1 169 ? 18.208 16.223 -14.821 1.00 45.47 169 GLU A C 1
ATOM 1399 O O . GLU A 1 169 ? 17.438 16.990 -14.245 1.00 45.47 169 GLU A O 1
ATOM 1404 N N . MET A 1 170 ? 18.185 14.901 -14.612 1.00 41.81 170 MET A N 1
ATOM 1405 C CA . MET A 1 170 ? 17.384 14.293 -13.548 1.00 41.81 170 MET A CA 1
ATOM 1406 C C . MET A 1 170 ? 18.005 14.565 -12.180 1.00 41.81 170 MET A C 1
ATOM 1408 O O . MET A 1 170 ? 17.268 14.914 -11.259 1.00 41.81 170 MET A O 1
ATOM 1412 N N . ASP A 1 171 ? 19.332 14.493 -12.075 1.00 39.69 171 ASP A N 1
ATOM 1413 C CA . ASP A 1 171 ? 20.066 14.831 -10.857 1.00 39.69 171 ASP A CA 1
ATOM 1414 C C . ASP A 1 171 ? 19.939 16.319 -10.515 1.00 39.69 171 ASP A C 1
ATOM 1416 O O . ASP A 1 171 ? 19.678 16.637 -9.367 1.00 39.69 171 ASP A O 1
ATOM 1420 N N . ALA A 1 172 ? 19.952 17.242 -11.484 1.00 36.06 172 ALA A N 1
ATOM 1421 C CA . ALA A 1 172 ? 19.719 18.669 -11.217 1.00 36.06 172 ALA A CA 1
ATOM 1422 C C . ALA A 1 172 ? 18.287 18.991 -10.725 1.00 36.06 172 ALA A C 1
ATOM 1424 O O . ALA A 1 172 ? 18.085 19.943 -9.971 1.00 36.06 172 ALA A O 1
ATOM 1425 N N . ILE A 1 173 ? 17.279 18.199 -11.119 1.00 41.53 173 ILE A N 1
ATOM 1426 C CA . ILE A 1 173 ? 15.914 18.293 -10.566 1.00 41.53 173 ILE A CA 1
ATOM 1427 C C . ILE A 1 173 ? 15.864 17.710 -9.141 1.00 41.53 173 ILE A C 1
ATOM 1429 O O . ILE A 1 173 ? 15.080 18.180 -8.320 1.00 41.53 173 ILE A O 1
ATOM 1433 N N . LEU A 1 174 ? 16.694 16.702 -8.849 1.00 36.50 174 LEU A N 1
ATOM 1434 C CA . LEU A 1 174 ? 16.771 16.009 -7.558 1.00 36.50 174 LEU A CA 1
ATOM 1435 C C . LEU A 1 174 ? 17.657 16.736 -6.529 1.00 36.50 174 LEU A C 1
ATOM 1437 O O . LEU A 1 174 ? 17.329 16.725 -5.348 1.00 36.50 174 LEU A O 1
ATOM 1441 N N . GLU A 1 175 ? 18.727 17.410 -6.949 1.00 34.00 175 GLU A N 1
ATOM 1442 C CA . GLU A 1 175 ? 19.594 18.251 -6.109 1.00 34.00 175 GLU A CA 1
ATOM 1443 C C . GLU A 1 175 ? 18.893 19.555 -5.700 1.00 34.00 175 GLU A C 1
ATOM 1445 O O . GLU A 1 175 ? 19.161 20.091 -4.627 1.00 34.00 175 GLU A O 1
ATOM 1450 N N . GLY A 1 176 ? 17.914 20.019 -6.488 1.00 33.81 176 GLY A N 1
ATOM 1451 C CA . GLY A 1 176 ? 16.963 21.058 -6.072 1.00 33.81 176 GLY A CA 1
ATOM 1452 C C . GLY A 1 176 ? 15.958 20.599 -5.003 1.00 33.81 176 GLY A C 1
ATOM 1453 O O . GLY A 1 176 ? 15.248 21.424 -4.435 1.00 33.81 176 GLY A O 1
ATOM 1454 N N . SER A 1 177 ? 15.911 19.298 -4.713 1.00 41.38 177 SER A N 1
ATOM 1455 C CA . SER A 1 177 ? 15.207 18.690 -3.582 1.00 41.38 177 SER A CA 1
ATOM 1456 C C . SER A 1 177 ? 16.187 17.858 -2.755 1.00 41.38 177 SER A C 1
ATOM 1458 O O . SER A 1 177 ? 15.913 16.697 -2.437 1.00 41.38 177 SER A O 1
ATOM 1460 N N . ALA A 1 178 ? 17.374 18.417 -2.494 1.00 33.38 178 ALA A N 1
ATOM 1461 C CA . ALA A 1 178 ? 18.328 17.823 -1.578 1.00 33.38 178 ALA A CA 1
ATOM 1462 C C . ALA A 1 178 ? 17.596 17.442 -0.286 1.00 33.38 178 ALA A C 1
ATOM 1464 O O . ALA A 1 178 ? 16.907 18.260 0.319 1.00 33.38 178 ALA A O 1
ATOM 1465 N N . LEU A 1 179 ? 17.741 16.173 0.090 1.00 46.53 179 LEU A N 1
ATOM 1466 C CA . LEU A 1 179 ? 17.457 15.663 1.422 1.00 46.53 179 LEU A CA 1
ATOM 1467 C C . LEU A 1 179 ? 18.336 16.442 2.408 1.00 46.53 179 LEU A C 1
ATOM 1469 O O . LEU A 1 179 ? 19.453 16.027 2.709 1.00 46.53 179 LEU A O 1
ATOM 1473 N N . THR A 1 180 ? 17.860 17.601 2.845 1.00 45.34 180 THR A N 1
ATOM 1474 C CA . THR A 1 180 ? 18.330 18.256 4.060 1.00 45.34 180 THR A CA 1
ATOM 1475 C C . THR A 1 180 ? 17.677 17.593 5.269 1.00 45.34 180 THR A C 1
ATOM 1477 O O . THR A 1 180 ? 16.873 16.665 5.128 1.00 45.34 180 THR A O 1
ATOM 1480 N N . ASP A 1 181 ? 18.081 18.033 6.458 1.00 46.44 181 ASP A N 1
ATOM 1481 C CA . ASP A 1 181 ? 17.660 17.575 7.787 1.00 46.44 181 ASP A CA 1
ATOM 1482 C C . ASP A 1 181 ? 16.129 17.377 7.965 1.00 46.44 181 ASP A C 1
ATOM 1484 O O . ASP A 1 181 ? 15.693 16.648 8.853 1.00 46.44 181 ASP A O 1
ATOM 1488 N N . ASP A 1 182 ? 15.324 17.867 7.021 1.00 51.78 182 ASP A N 1
ATOM 1489 C CA . ASP A 1 182 ? 13.908 17.623 6.746 1.00 51.78 182 ASP A CA 1
ATOM 1490 C C . ASP A 1 182 ? 13.418 16.172 6.895 1.00 51.78 182 ASP A C 1
ATOM 1492 O O . ASP A 1 182 ? 12.271 15.984 7.280 1.00 51.78 182 ASP A O 1
ATOM 1496 N N . PHE A 1 183 ? 14.196 15.117 6.597 1.00 42.47 183 PHE A N 1
ATOM 1497 C CA . PHE A 1 183 ? 13.702 13.738 6.818 1.00 42.47 183 PHE A CA 1
ATOM 1498 C C . PHE A 1 183 ? 13.787 13.314 8.290 1.00 42.47 183 PHE A C 1
ATOM 1500 O O . PHE A 1 183 ? 12.924 12.571 8.764 1.00 42.47 183 PHE A O 1
ATOM 1507 N N . ALA A 1 184 ? 14.811 13.776 9.015 1.00 50.44 184 ALA A N 1
ATOM 1508 C CA . ALA A 1 184 ? 14.914 13.576 10.458 1.00 50.44 184 ALA A CA 1
ATOM 1509 C C . ALA A 1 184 ? 13.871 14.438 11.181 1.00 50.44 184 ALA A C 1
ATOM 1511 O O . ALA A 1 184 ? 13.147 13.910 12.024 1.00 50.44 184 ALA A O 1
ATOM 1512 N N . ASP A 1 185 ? 13.696 15.687 10.742 1.00 53.16 185 ASP A N 1
ATOM 1513 C CA . ASP A 1 185 ? 12.651 16.596 11.215 1.00 53.16 185 ASP A CA 1
ATOM 1514 C C . ASP A 1 185 ? 11.250 16.079 10.874 1.00 53.16 185 ASP A C 1
ATOM 1516 O O . ASP A 1 185 ? 10.368 16.112 11.720 1.00 53.16 185 ASP A O 1
ATOM 1520 N N . TRP A 1 186 ? 11.034 15.489 9.695 1.00 63.59 186 TRP A N 1
ATOM 1521 C CA . TRP A 1 186 ? 9.771 14.833 9.343 1.00 63.59 186 TRP A CA 1
ATOM 1522 C C . TRP A 1 186 ? 9.523 13.580 10.184 1.00 63.59 186 TRP A C 1
ATOM 1524 O O . TRP A 1 186 ? 8.381 13.297 10.545 1.00 63.59 186 TRP A O 1
ATOM 1534 N N . LEU A 1 187 ? 10.557 12.800 10.517 1.00 49.56 187 LEU A N 1
ATOM 1535 C CA . LEU A 1 187 ? 10.411 11.620 11.371 1.00 49.56 187 LEU A CA 1
ATOM 1536 C C . LEU A 1 187 ? 10.136 12.024 12.828 1.00 49.56 187 LEU A C 1
ATOM 1538 O O . LEU A 1 187 ? 9.291 11.398 13.474 1.00 49.56 187 LEU A O 1
ATOM 1542 N N . GLU A 1 188 ? 10.788 13.077 13.326 1.00 58.09 188 GLU A N 1
ATOM 1543 C CA . GLU A 1 188 ? 10.507 13.688 14.627 1.00 58.09 188 GLU A CA 1
ATOM 1544 C C . GLU A 1 188 ? 9.128 14.349 14.656 1.00 58.09 188 GLU A C 1
ATOM 1546 O O . GLU A 1 188 ? 8.370 14.071 15.580 1.00 58.09 188 GLU A O 1
ATOM 1551 N N . GLU A 1 189 ? 8.721 15.101 13.630 1.00 57.12 189 GLU A N 1
ATOM 1552 C CA . GLU A 1 189 ? 7.378 15.675 13.488 1.00 57.12 189 GLU A CA 1
ATOM 1553 C C . GLU A 1 189 ? 6.314 14.591 13.364 1.00 57.12 189 GLU A C 1
ATOM 1555 O O . GLU A 1 189 ? 5.257 14.708 13.973 1.00 57.12 189 GLU A O 1
ATOM 1560 N N . ARG A 1 190 ? 6.560 13.498 12.637 1.00 54.72 190 ARG A N 1
ATOM 1561 C CA . ARG A 1 190 ? 5.609 12.383 12.526 1.00 54.72 190 ARG A CA 1
ATOM 1562 C C . ARG A 1 190 ? 5.508 11.603 13.831 1.00 54.72 190 ARG A C 1
ATOM 1564 O O . ARG A 1 190 ? 4.414 11.171 14.198 1.00 54.72 190 ARG A O 1
ATOM 1571 N N . ASN A 1 191 ? 6.613 11.417 14.549 1.00 59.94 191 ASN A N 1
ATOM 1572 C CA . ASN A 1 191 ? 6.611 10.800 15.876 1.00 59.94 191 ASN A CA 1
ATOM 1573 C C . ASN A 1 191 ? 5.983 11.735 16.926 1.00 59.94 191 ASN A C 1
ATOM 1575 O O . ASN A 1 191 ? 5.229 11.260 17.774 1.00 59.94 191 ASN A O 1
ATOM 1579 N N . ALA A 1 192 ? 6.183 13.050 16.814 1.00 58.94 192 ALA A N 1
ATOM 1580 C CA . ALA A 1 192 ? 5.542 14.084 17.621 1.00 58.94 192 ALA A CA 1
ATOM 1581 C C . ALA A 1 192 ? 4.051 14.226 17.289 1.00 58.94 192 ALA A C 1
ATOM 1583 O O . ALA A 1 192 ? 3.254 14.400 18.200 1.00 58.94 192 ALA A O 1
ATOM 1584 N N . GLN A 1 193 ? 3.634 14.059 16.030 1.00 53.62 193 GLN A N 1
ATOM 1585 C CA . GLN A 1 193 ? 2.233 14.003 15.605 1.00 53.62 193 GLN A CA 1
ATOM 1586 C C . GLN A 1 193 ? 1.573 12.697 16.059 1.00 53.62 193 GLN A C 1
ATOM 1588 O O . GLN A 1 193 ? 0.462 12.736 16.573 1.00 53.62 193 GLN A O 1
ATOM 1593 N N . LYS A 1 194 ? 2.260 11.548 15.990 1.00 49.78 194 LYS A N 1
ATOM 1594 C CA . LYS A 1 194 ? 1.797 10.294 16.616 1.00 49.78 194 LYS A CA 1
ATOM 1595 C C . LYS A 1 194 ? 1.691 10.412 18.143 1.00 49.78 194 LYS A C 1
ATOM 1597 O O . LYS A 1 194 ? 0.759 9.860 18.722 1.00 49.78 194 LYS A O 1
ATOM 1602 N N . ALA A 1 195 ? 2.587 11.160 18.791 1.00 50.84 195 ALA A N 1
ATOM 1603 C CA . ALA A 1 195 ? 2.496 11.485 20.215 1.00 50.84 195 ALA A CA 1
ATOM 1604 C C . ALA A 1 195 ? 1.378 12.511 20.515 1.00 50.84 195 ALA A C 1
ATOM 1606 O O . ALA A 1 195 ? 0.694 12.394 21.532 1.00 50.84 195 ALA A O 1
ATOM 1607 N N . ALA A 1 196 ? 1.128 13.467 19.614 1.00 47.72 196 ALA A N 1
ATOM 1608 C CA . ALA A 1 196 ? 0.093 14.499 19.723 1.00 47.72 196 ALA A CA 1
ATOM 1609 C C . ALA A 1 196 ? -1.320 13.979 19.405 1.00 47.72 196 ALA A C 1
ATOM 1611 O O . ALA A 1 196 ? -2.296 14.488 19.957 1.00 47.72 196 ALA A O 1
ATOM 1612 N N . VAL A 1 197 ? -1.448 12.901 18.620 1.00 47.41 197 VAL A N 1
ATOM 1613 C CA . VAL A 1 197 ? -2.706 12.157 18.399 1.00 47.41 197 VAL A CA 1
ATOM 1614 C C . VAL A 1 197 ? -3.225 11.495 19.691 1.00 47.41 197 VAL A C 1
ATOM 1616 O O . VAL A 1 197 ? -4.367 11.045 19.752 1.00 47.41 197 VAL A O 1
ATOM 1619 N N . ARG A 1 198 ? -2.480 11.554 20.805 1.00 50.25 198 ARG A N 1
ATOM 1620 C CA . ARG A 1 198 ? -3.006 11.287 22.153 1.00 50.25 198 ARG A CA 1
ATOM 1621 C C . ARG A 1 198 ? -3.181 12.548 23.002 1.00 50.25 198 ARG A C 1
ATOM 1623 O O . ARG A 1 198 ? -2.680 12.647 24.116 1.00 50.25 198 ARG A O 1
ATOM 1630 N N . LYS A 1 199 ? -4.052 13.448 22.555 1.00 47.28 199 LYS A N 1
ATOM 1631 C CA . LYS A 1 199 ? -4.999 14.110 23.466 1.00 47.28 199 LYS A CA 1
ATOM 1632 C C . LYS A 1 199 ? -6.399 14.020 22.876 1.00 47.28 199 LYS A C 1
ATOM 1634 O O . LYS A 1 199 ? -6.977 15.010 22.446 1.00 47.28 199 LYS A O 1
ATOM 1639 N N . ILE A 1 200 ? -6.948 12.803 22.882 1.00 47.34 200 ILE A N 1
ATOM 1640 C CA . ILE A 1 200 ? -8.404 12.629 22.888 1.00 47.34 200 ILE A CA 1
ATOM 1641 C C . ILE A 1 200 ? -8.910 13.548 24.013 1.00 47.34 200 ILE A C 1
ATOM 1643 O O . ILE A 1 200 ? -8.385 13.426 25.128 1.00 47.34 200 ILE A O 1
ATOM 1647 N N . PRO A 1 201 ? -9.832 14.497 23.764 1.00 43.41 201 PRO A N 1
ATOM 1648 C CA . PRO A 1 201 ? -10.392 15.296 24.841 1.00 43.41 201 PRO A CA 1
ATOM 1649 C C . PRO A 1 201 ? -11.003 14.315 25.838 1.00 43.41 201 PRO A C 1
ATOM 1651 O O . PRO A 1 201 ? -11.955 13.604 25.516 1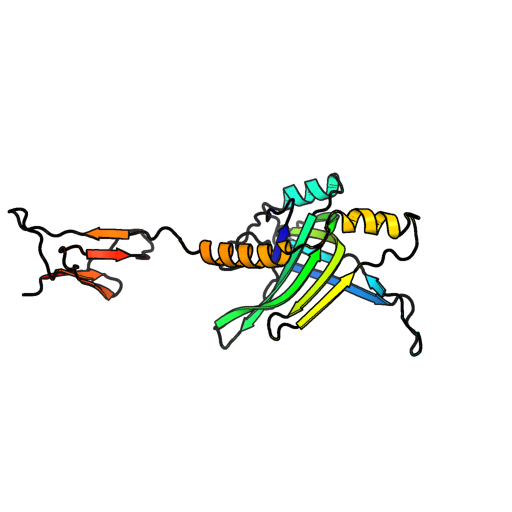.00 43.41 201 PRO A O 1
ATOM 1654 N N . LYS A 1 202 ? -10.394 14.203 27.023 1.00 53.19 202 LYS A N 1
ATOM 1655 C CA . LYS A 1 202 ? -10.937 13.371 28.090 1.00 53.19 202 LYS A CA 1
ATOM 1656 C C . LYS A 1 202 ? -12.345 13.901 28.357 1.00 53.19 202 LYS A C 1
ATOM 1658 O O . LYS A 1 202 ? -12.499 15.078 28.681 1.00 53.19 202 LYS A O 1
ATOM 1663 N N . LYS A 1 203 ? -13.378 13.070 28.179 1.00 60.44 203 LYS A N 1
ATOM 1664 C CA . LYS A 1 203 ? -14.701 13.389 28.725 1.00 60.44 203 LYS A CA 1
ATOM 1665 C C . LYS A 1 203 ? -14.525 13.364 30.244 1.00 60.44 203 LYS A C 1
ATOM 1667 O O . LYS A 1 203 ? -14.374 12.293 30.830 1.00 60.44 203 LYS A O 1
ATOM 1672 N N . THR A 1 204 ? -14.447 14.547 30.842 1.00 67.69 204 THR A N 1
ATOM 1673 C CA . THR A 1 204 ? -14.299 14.732 32.284 1.00 67.69 204 THR A CA 1
ATOM 1674 C C . THR A 1 204 ? -15.639 15.182 32.845 1.00 67.69 204 THR A C 1
ATOM 1676 O O . THR A 1 204 ? -16.214 16.163 32.375 1.00 67.69 204 THR A O 1
ATOM 1679 N N . THR A 1 205 ? -16.149 14.466 33.842 1.00 76.31 205 THR A N 1
ATOM 1680 C CA . THR A 1 205 ? -17.345 14.867 34.591 1.00 76.31 205 THR A CA 1
ATOM 1681 C C . THR A 1 205 ? -16.959 15.122 36.038 1.00 76.31 205 THR A C 1
ATOM 1683 O O . THR A 1 205 ? -16.300 14.298 36.673 1.00 76.31 205 THR A O 1
ATOM 1686 N N . THR A 1 206 ? -17.366 16.282 36.545 1.00 81.00 206 THR A N 1
ATOM 1687 C CA . THR A 1 206 ? -16.971 16.785 37.858 1.00 81.00 206 THR A CA 1
ATOM 1688 C C . THR A 1 206 ? -18.186 16.868 38.770 1.00 81.00 206 THR A C 1
ATOM 1690 O O . THR A 1 206 ? -19.173 17.518 38.427 1.00 81.00 206 THR A O 1
ATOM 1693 N N . PHE A 1 207 ? -18.099 16.256 39.947 1.00 80.56 207 PHE A N 1
ATOM 1694 C CA . PHE A 1 207 ? -19.121 16.325 40.986 1.00 80.56 207 PHE A CA 1
ATOM 1695 C C . PHE A 1 207 ? -18.603 17.121 42.184 1.00 80.56 207 PHE A C 1
ATOM 1697 O O . PHE A 1 207 ? -17.477 16.916 42.638 1.00 80.56 207 PHE A O 1
ATOM 1704 N N . VAL A 1 208 ? -19.443 18.007 42.720 1.00 83.75 208 VAL A N 1
ATOM 1705 C CA . VAL A 1 208 ? -19.185 18.736 43.968 1.00 83.75 208 VAL A CA 1
ATOM 1706 C C . VAL A 1 208 ? -20.388 18.546 44.878 1.00 83.75 208 VAL A C 1
ATOM 1708 O O . VAL A 1 208 ? -21.505 18.918 44.520 1.00 83.75 208 VAL A O 1
ATOM 1711 N N . PHE A 1 209 ? -20.158 17.991 46.062 1.00 80.69 209 PHE A N 1
ATOM 1712 C CA . PHE A 1 209 ? -21.206 17.757 47.051 1.00 80.69 209 PHE A CA 1
ATOM 1713 C C . PHE A 1 209 ? -21.174 18.860 48.101 1.00 80.69 209 PHE A C 1
ATOM 1715 O O . PHE A 1 209 ? -20.114 19.190 48.632 1.00 80.69 209 PHE A O 1
ATOM 1722 N N . LYS A 1 210 ? -22.336 19.443 48.395 1.00 84.69 210 LYS A N 1
ATOM 1723 C CA . LYS A 1 210 ? -22.476 20.526 49.372 1.00 84.69 210 LYS A CA 1
ATOM 1724 C C . LYS A 1 210 ? -23.560 20.200 50.389 1.00 84.69 210 LYS A C 1
ATOM 1726 O O . LYS A 1 210 ? -24.549 19.550 50.053 1.00 84.69 210 LYS A O 1
ATOM 1731 N N . THR A 1 211 ? -23.388 20.677 51.616 1.00 80.38 211 THR A N 1
ATOM 1732 C CA . THR A 1 211 ? -24.470 20.725 52.607 1.00 80.38 211 THR A CA 1
ATOM 1733 C C . THR A 1 211 ? -25.534 21.738 52.175 1.00 80.38 211 THR A C 1
ATOM 1735 O O . THR A 1 211 ? -25.298 22.566 51.291 1.00 80.38 211 THR A O 1
ATOM 1738 N N . LYS A 1 212 ? -26.713 21.706 52.810 1.00 78.00 212 LYS A N 1
ATOM 1739 C CA . LYS A 1 212 ? -27.772 22.702 52.558 1.00 78.00 212 LYS A CA 1
ATOM 1740 C C . LYS A 1 212 ? -27.304 24.142 52.812 1.00 78.00 212 LYS A C 1
ATOM 1742 O O . LYS A 1 212 ? -27.781 25.050 52.144 1.00 78.00 212 LYS A O 1
ATOM 1747 N N . ASP A 1 213 ? -26.317 24.313 53.689 1.00 78.69 213 ASP A N 1
ATOM 1748 C CA . ASP A 1 213 ? -25.715 25.604 54.038 1.00 78.69 213 ASP A CA 1
ATOM 1749 C C . ASP A 1 213 ? -24.579 26.021 53.079 1.00 78.69 213 ASP A C 1
ATOM 1751 O O . ASP A 1 213 ? -23.929 27.045 53.269 1.00 78.69 213 ASP A O 1
ATOM 1755 N N . GLY A 1 214 ? -24.318 25.229 52.030 1.00 76.44 214 GLY A N 1
ATOM 1756 C CA . GLY A 1 214 ? -23.355 25.541 50.971 1.00 76.44 214 GLY A CA 1
ATOM 1757 C C . GLY A 1 214 ? -21.911 25.112 51.247 1.00 76.44 214 GLY A C 1
ATOM 1758 O O . GLY A 1 214 ? -21.046 25.324 50.393 1.00 76.44 214 GLY A O 1
ATOM 1759 N N . THR A 1 215 ? -21.631 24.480 52.389 1.00 83.19 215 THR A N 1
ATOM 1760 C CA . THR A 1 215 ? -20.296 23.962 52.722 1.00 83.19 215 THR A CA 1
ATOM 1761 C C . THR A 1 215 ? -19.953 22.758 51.846 1.00 83.19 215 THR A C 1
ATOM 1763 O O . THR A 1 215 ? -20.737 21.816 51.756 1.00 83.19 215 THR A O 1
ATOM 1766 N N . VAL A 1 216 ? -18.780 22.769 51.203 1.00 85.25 216 VAL A N 1
ATOM 1767 C CA . VAL A 1 216 ? -18.317 21.655 50.360 1.00 85.25 216 VAL A CA 1
ATOM 1768 C C . VAL A 1 216 ? -17.870 20.479 51.229 1.00 85.25 216 VAL A C 1
ATOM 1770 O O . VAL A 1 216 ? -17.045 20.644 52.129 1.00 85.25 216 VAL A O 1
ATOM 1773 N N . LEU A 1 217 ? -18.401 19.292 50.937 1.00 79.94 217 LEU A N 1
ATOM 1774 C CA . LEU A 1 217 ? -18.063 18.048 51.621 1.00 79.94 217 LEU A CA 1
ATOM 1775 C C . LEU A 1 217 ? -16.734 17.489 51.100 1.00 79.94 217 LEU A C 1
ATOM 1777 O O . LEU A 1 217 ? -16.500 17.433 49.894 1.00 79.94 217 LEU A O 1
ATOM 1781 N N . LYS A 1 218 ? -15.869 17.054 52.020 1.00 84.38 218 LYS A N 1
ATOM 1782 C CA . LYS A 1 218 ? -14.585 16.400 51.726 1.00 84.38 218 LYS A CA 1
ATOM 1783 C C . LYS A 1 218 ? -14.637 14.944 52.182 1.00 84.38 218 LYS A C 1
ATOM 1785 O O . LYS A 1 218 ? -15.378 14.623 53.101 1.00 84.38 218 LYS A O 1
ATOM 1790 N N . GLY A 1 219 ? -13.844 14.081 51.555 1.00 81.56 219 GLY A N 1
ATOM 1791 C CA . GLY A 1 219 ? -13.833 12.642 51.841 1.00 81.56 219 GLY A CA 1
ATOM 1792 C C . GLY A 1 219 ? -15.023 11.876 51.250 1.00 81.56 219 GLY A C 1
ATOM 1793 O O . GLY A 1 219 ? -15.342 10.790 51.724 1.00 81.56 219 GLY A O 1
ATOM 1794 N N . VAL A 1 220 ? -15.697 12.426 50.234 1.00 84.94 220 VAL A N 1
ATOM 1795 C CA . VAL A 1 220 ? -16.805 11.740 49.550 1.00 84.94 220 VAL A CA 1
ATOM 1796 C C . VAL A 1 220 ? -16.242 10.685 48.605 1.00 84.94 220 VAL A C 1
ATOM 1798 O O . VAL A 1 220 ? -15.390 10.997 47.780 1.00 84.94 220 VAL A O 1
ATOM 1801 N N . THR A 1 221 ? -16.747 9.460 48.693 1.00 85.94 221 THR A N 1
ATOM 1802 C CA . THR A 1 221 ? -16.426 8.343 47.803 1.00 85.94 221 THR A CA 1
ATOM 1803 C C . THR A 1 221 ? -17.650 7.984 46.964 1.00 85.94 221 THR A C 1
ATOM 1805 O O . THR A 1 221 ? -18.701 7.658 47.509 1.00 85.94 221 THR A O 1
ATOM 1808 N N . ILE A 1 222 ? -17.522 8.026 45.640 1.00 87.44 222 ILE A N 1
ATOM 1809 C CA . ILE A 1 222 ? -18.518 7.540 44.678 1.00 87.44 222 ILE A CA 1
ATOM 1810 C C . ILE A 1 222 ? -18.086 6.155 44.201 1.00 87.44 222 ILE A C 1
ATOM 1812 O O . ILE A 1 222 ? -16.955 6.005 43.743 1.00 87.44 222 ILE A O 1
ATOM 1816 N N . LYS A 1 223 ? -18.984 5.168 44.230 1.00 85.38 223 LYS A N 1
ATOM 1817 C CA . LYS A 1 223 ? -18.786 3.861 43.584 1.00 85.38 223 LYS A CA 1
ATOM 1818 C C . LYS A 1 223 ? -19.671 3.743 42.350 1.00 85.38 223 LYS A C 1
ATOM 1820 O O . LYS A 1 223 ? -20.870 4.009 42.424 1.00 85.38 223 LYS A O 1
ATOM 1825 N N . LEU A 1 224 ? -19.092 3.342 41.223 1.00 84.50 224 LEU A N 1
ATOM 1826 C CA . LEU A 1 224 ? -19.799 3.147 39.956 1.00 84.50 224 LEU A CA 1
ATOM 1827 C C . LEU A 1 224 ? -20.230 1.690 39.767 1.00 84.50 224 LEU A C 1
ATOM 1829 O O . LEU A 1 224 ? -19.642 0.775 40.341 1.00 84.50 224 LEU A O 1
ATOM 1833 N N . ALA A 1 225 ? -21.210 1.459 38.892 1.00 79.44 225 ALA A N 1
ATOM 1834 C CA . ALA A 1 225 ? -21.654 0.115 38.508 1.00 79.44 225 ALA A CA 1
ATOM 1835 C C . ALA A 1 225 ? -20.562 -0.702 37.793 1.00 79.44 225 ALA A C 1
ATOM 1837 O O . ALA A 1 225 ? -20.612 -1.929 37.801 1.00 79.44 225 ALA A O 1
ATOM 1838 N N . SER A 1 226 ? -19.544 -0.033 37.234 1.00 75.19 226 SER A N 1
ATOM 1839 C CA . SER A 1 226 ? -18.333 -0.670 36.695 1.00 75.19 226 SER A CA 1
ATOM 1840 C C . SER A 1 226 ? -17.434 -1.287 37.777 1.00 75.19 226 SER A C 1
ATOM 1842 O O . SER A 1 226 ? -16.499 -2.009 37.441 1.00 75.19 226 SER A O 1
ATOM 1844 N N . GLY A 1 227 ? -17.688 -1.007 39.062 1.00 77.88 227 GLY A N 1
ATOM 1845 C CA . GLY A 1 227 ? -16.846 -1.409 40.194 1.00 77.88 227 GLY A CA 1
ATOM 1846 C C . GLY A 1 227 ? -15.749 -0.398 40.550 1.00 77.88 227 GLY A C 1
ATOM 1847 O O . GLY A 1 227 ? -15.075 -0.554 41.567 1.00 77.88 227 GLY A O 1
ATOM 1848 N N . GLU A 1 228 ? -15.577 0.660 39.757 1.00 81.94 228 GLU A N 1
ATOM 1849 C CA . GLU A 1 228 ? -14.609 1.726 40.024 1.00 81.94 228 GLU A CA 1
ATOM 1850 C C . GLU A 1 228 ? -15.083 2.640 41.161 1.00 81.94 228 GLU A C 1
ATOM 1852 O O . GLU A 1 228 ? -16.275 2.921 41.302 1.00 81.94 228 GLU A O 1
ATOM 1857 N N . SER A 1 229 ? -14.142 3.123 41.975 1.00 83.56 229 SER A N 1
ATOM 1858 C CA . SER A 1 229 ? -14.416 4.027 43.097 1.00 83.56 229 SER A CA 1
ATOM 1859 C C . SER A 1 229 ? -13.596 5.309 42.970 1.00 83.56 229 SER A C 1
ATOM 1861 O O . SER A 1 229 ? -12.395 5.250 42.715 1.00 83.56 229 SER A O 1
ATOM 1863 N N . PHE A 1 230 ? -14.232 6.461 43.182 1.00 85.19 230 PHE A N 1
ATOM 1864 C CA . PHE A 1 230 ? -13.624 7.788 43.062 1.00 85.19 230 PHE A CA 1
ATOM 1865 C C . PHE A 1 230 ? -13.798 8.565 44.361 1.00 85.19 230 PHE A C 1
ATOM 1867 O O . PHE A 1 230 ? -14.910 8.679 44.869 1.00 85.19 230 PHE A O 1
ATOM 1874 N N . VAL A 1 231 ? -12.707 9.121 44.885 1.00 85.56 231 VAL A N 1
ATOM 1875 C CA . VAL A 1 231 ? -12.698 9.883 46.140 1.00 85.56 231 VAL A CA 1
ATOM 1876 C C . VAL A 1 231 ? -12.517 11.367 45.839 1.00 85.56 231 VAL A C 1
ATOM 1878 O O . VAL A 1 231 ? -11.765 11.738 44.939 1.00 85.56 231 VAL A O 1
ATOM 1881 N N . SER A 1 232 ? -13.203 12.222 46.593 1.00 86.69 232 SER A N 1
ATOM 1882 C CA . SER A 1 232 ? -13.093 13.671 46.471 1.00 86.69 232 SER A CA 1
ATOM 1883 C C . SER A 1 232 ? -11.680 14.145 46.798 1.00 86.69 232 SER A C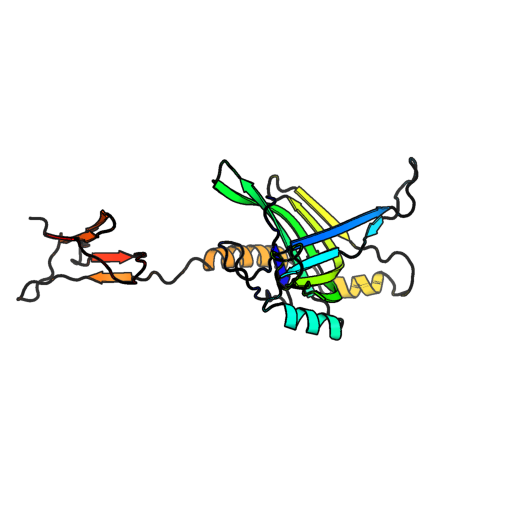 1
ATOM 1885 O O . SER A 1 232 ? -11.091 13.706 47.789 1.00 86.69 232 SER A O 1
ATOM 1887 N N . ASP A 1 233 ? -11.176 15.100 46.030 1.00 83.00 233 ASP A N 1
ATOM 1888 C CA . ASP A 1 233 ? -9.888 15.736 46.272 1.00 83.00 233 ASP A CA 1
ATOM 1889 C C . ASP A 1 233 ? -9.897 16.671 47.507 1.00 83.00 233 ASP A C 1
ATOM 1891 O O . ASP A 1 233 ? -10.884 16.813 48.235 1.00 83.00 233 ASP A O 1
ATOM 1895 N N . LYS A 1 234 ? -8.779 17.373 47.741 1.00 77.94 234 LYS A N 1
ATOM 1896 C CA . LYS A 1 234 ? -8.623 18.327 48.860 1.00 77.94 234 LYS A CA 1
ATOM 1897 C C . LYS A 1 234 ? -9.612 19.504 48.812 1.00 77.94 234 LYS A C 1
ATOM 1899 O O . LYS A 1 234 ? -9.822 20.164 49.840 1.00 77.94 234 LYS A O 1
ATOM 1904 N N . THR A 1 235 ? -10.191 19.769 47.640 1.00 78.00 235 THR A N 1
ATOM 1905 C CA . THR A 1 235 ? -11.205 20.803 47.397 1.00 78.00 235 THR A CA 1
ATOM 1906 C C . THR A 1 235 ? -12.635 20.277 47.554 1.00 78.00 235 THR A C 1
ATOM 1908 O O . THR A 1 235 ? -13.559 21.083 47.568 1.00 78.00 235 THR A O 1
ATOM 1911 N N . GLY A 1 236 ? -12.816 18.965 47.760 1.00 77.88 236 GLY A N 1
ATOM 1912 C CA . GLY A 1 236 ? -14.122 18.306 47.858 1.00 77.88 236 GLY A CA 1
ATOM 1913 C C . GLY A 1 236 ? -14.743 17.976 46.497 1.00 77.88 236 GLY A C 1
ATOM 1914 O O . GLY A 1 236 ? -15.953 17.776 46.387 1.00 77.88 236 GLY A O 1
ATOM 1915 N N . THR A 1 237 ? -13.912 17.921 45.457 1.00 83.31 237 THR A N 1
ATOM 1916 C CA . THR A 1 237 ? -14.320 17.670 44.078 1.00 83.31 237 THR A CA 1
ATOM 1917 C C . THR A 1 237 ? -14.023 16.224 43.697 1.00 83.31 237 THR A C 1
ATOM 1919 O O . THR A 1 237 ? -12.896 15.761 43.863 1.00 83.31 237 THR A O 1
ATOM 1922 N N . VAL A 1 238 ? -15.012 15.504 43.163 1.00 83.25 238 VAL A N 1
ATOM 1923 C CA . VAL A 1 238 ? -14.806 14.172 42.574 1.00 83.25 238 VAL A CA 1
ATOM 1924 C C . VAL A 1 238 ? -14.728 14.317 41.059 1.00 83.25 238 VAL A C 1
ATOM 1926 O O . VAL A 1 238 ? -15.650 14.844 40.436 1.00 83.25 238 VAL A O 1
ATOM 1929 N N . ILE A 1 239 ? -13.629 13.852 40.469 1.00 80.81 239 ILE A N 1
ATOM 1930 C CA . ILE A 1 239 ? -13.380 13.925 39.028 1.00 80.81 239 ILE A CA 1
ATOM 1931 C C . ILE A 1 239 ? -13.405 12.508 38.464 1.00 80.81 239 ILE A C 1
ATOM 1933 O O . ILE A 1 239 ? -12.619 11.660 38.882 1.00 80.81 239 ILE A O 1
ATOM 1937 N N . ILE A 1 240 ? -14.296 12.268 37.504 1.00 79.31 240 ILE A N 1
ATOM 1938 C CA . ILE A 1 240 ? -14.364 11.015 36.752 1.00 79.31 240 ILE A CA 1
ATOM 1939 C C . ILE A 1 240 ? -13.856 11.300 35.341 1.00 79.31 240 ILE A C 1
ATOM 1941 O O . ILE A 1 240 ? -14.438 12.103 34.607 1.00 79.31 240 ILE A O 1
ATOM 1945 N N . GLU A 1 241 ? -12.752 10.655 34.968 1.00 76.38 241 GLU A N 1
ATOM 1946 C CA . GLU A 1 241 ? -12.143 10.776 33.644 1.00 76.38 241 GLU A CA 1
ATOM 1947 C C . GLU A 1 241 ? -12.335 9.487 32.842 1.00 76.38 241 GLU A C 1
ATOM 1949 O O . GLU A 1 241 ? -12.180 8.393 33.374 1.00 76.38 241 GLU A O 1
ATOM 1954 N N . ASN A 1 242 ? -12.589 9.614 31.535 1.00 65.31 242 ASN A N 1
ATOM 1955 C CA . ASN A 1 242 ? -12.583 8.496 30.579 1.00 65.31 242 ASN A CA 1
ATOM 1956 C C . ASN A 1 242 ? -13.571 7.354 30.887 1.00 65.31 242 ASN A C 1
ATOM 1958 O O . ASN A 1 242 ? -13.347 6.220 30.459 1.00 65.31 242 ASN A O 1
ATOM 1962 N N . TYR A 1 243 ? -14.678 7.644 31.574 1.00 65.19 243 TYR A N 1
ATOM 1963 C CA . TYR A 1 243 ? -15.719 6.651 31.826 1.00 65.19 243 TYR A CA 1
ATOM 1964 C C . TYR A 1 243 ? -16.367 6.200 30.508 1.00 65.19 243 TYR A C 1
ATOM 1966 O O . TYR A 1 243 ? -16.952 7.003 29.776 1.00 65.19 243 TYR A O 1
ATOM 1974 N N . LYS A 1 244 ? -16.234 4.909 30.186 1.00 57.03 244 LYS A N 1
ATOM 1975 C CA . LYS A 1 244 ? -16.801 4.290 28.983 1.00 57.03 244 LYS A CA 1
ATOM 1976 C C . LYS A 1 244 ? -18.076 3.540 29.356 1.00 57.03 244 LYS A C 1
ATOM 1978 O O . LYS A 1 244 ? -18.004 2.439 29.890 1.00 57.03 244 LYS A O 1
ATOM 1983 N N . SER A 1 245 ? -19.231 4.115 29.032 1.00 60.19 245 SER A N 1
ATOM 1984 C CA . SER A 1 245 ? -20.526 3.433 29.121 1.00 60.19 245 SER A CA 1
ATOM 1985 C C . SER A 1 245 ? -21.140 3.297 27.726 1.00 60.19 245 SER A C 1
ATOM 1987 O O . SER A 1 245 ? -21.099 4.266 26.966 1.00 60.19 245 SER A O 1
ATOM 1989 N N . PRO A 1 246 ? -21.752 2.145 27.382 1.00 52.75 246 PRO A N 1
ATOM 1990 C CA . PRO A 1 246 ? -22.478 1.960 26.122 1.00 52.75 246 PRO A CA 1
ATOM 1991 C C . PRO A 1 246 ? -23.595 2.990 25.880 1.00 52.75 246 PRO A C 1
ATOM 1993 O O . PRO A 1 246 ? -24.065 3.122 24.756 1.00 52.75 246 PRO A O 1
ATOM 1996 N N . SER A 1 247 ? -24.038 3.695 26.930 1.00 60.00 247 SER A N 1
ATOM 1997 C CA . SER A 1 247 ? -25.181 4.617 26.901 1.00 60.00 247 SER A CA 1
ATOM 1998 C C . SER A 1 247 ? -24.838 6.083 27.205 1.00 60.00 247 SER A C 1
ATOM 2000 O O . SER A 1 247 ? -25.755 6.891 27.339 1.00 60.00 247 SER A O 1
ATOM 2002 N N . ASP A 1 248 ? -23.550 6.436 27.336 1.00 62.47 248 ASP A N 1
ATOM 2003 C CA . ASP A 1 248 ? -23.080 7.779 27.747 1.00 62.47 248 ASP A CA 1
ATOM 2004 C C . ASP A 1 248 ? -23.639 8.261 29.121 1.00 62.47 248 ASP A C 1
ATOM 2006 O O . ASP A 1 248 ? -23.534 9.438 29.468 1.00 62.47 248 ASP A O 1
ATOM 2010 N N . LYS A 1 249 ? -24.201 7.357 29.942 1.00 69.06 249 LYS A N 1
ATOM 2011 C CA . LYS A 1 249 ? -24.676 7.616 31.317 1.00 69.06 249 LYS A CA 1
ATOM 2012 C C . LYS A 1 249 ? -23.704 7.066 32.355 1.00 69.06 249 LYS A C 1
ATOM 2014 O O . LYS A 1 249 ? -23.190 5.969 32.157 1.00 69.06 249 LYS A O 1
ATOM 2019 N N . ILE A 1 250 ? -23.499 7.801 33.455 1.00 75.69 250 ILE A N 1
ATOM 2020 C CA . ILE A 1 250 ? -22.721 7.367 34.628 1.00 75.69 250 ILE A CA 1
ATOM 2021 C C . ILE A 1 250 ? -23.666 6.718 35.644 1.00 75.69 250 ILE A C 1
ATOM 2023 O O . ILE A 1 250 ? -24.471 7.410 36.267 1.00 75.69 250 ILE A O 1
ATOM 2027 N N . ASP A 1 251 ? -23.535 5.406 35.833 1.00 79.88 251 ASP A N 1
ATOM 2028 C CA . ASP A 1 251 ? -24.345 4.649 36.789 1.00 79.88 251 ASP A CA 1
ATOM 2029 C C . ASP A 1 251 ? -23.645 4.598 38.157 1.00 79.88 251 ASP A C 1
ATOM 2031 O O . ASP A 1 251 ? -22.678 3.857 38.356 1.00 79.88 251 ASP A O 1
ATOM 2035 N N . ILE A 1 252 ? -24.119 5.416 39.101 1.00 82.81 252 ILE A N 1
ATOM 2036 C CA . ILE A 1 252 ? -23.607 5.480 40.478 1.00 82.81 252 ILE A CA 1
ATOM 2037 C C . ILE A 1 252 ? -24.358 4.467 41.349 1.00 82.81 252 ILE A C 1
ATOM 2039 O O . ILE A 1 252 ? -25.582 4.513 41.444 1.00 82.81 252 ILE A O 1
ATOM 2043 N N . VAL A 1 253 ? -23.614 3.583 42.016 1.00 85.50 253 VAL A N 1
ATOM 2044 C CA . VAL A 1 253 ? -24.149 2.547 42.915 1.00 85.50 253 VAL A CA 1
ATOM 2045 C C . VAL A 1 253 ? -24.234 3.043 44.354 1.00 85.50 253 VAL A C 1
ATOM 2047 O O . VAL A 1 253 ? -25.233 2.801 45.027 1.00 85.50 253 VAL A O 1
ATOM 2050 N N . SER A 1 254 ? -23.208 3.742 44.841 1.00 85.31 254 SER A N 1
ATOM 2051 C CA . SER A 1 254 ? -23.229 4.333 46.182 1.00 85.31 254 SER A CA 1
ATOM 2052 C C . SER A 1 254 ? -22.433 5.632 46.254 1.00 85.31 254 SER A C 1
ATOM 2054 O O . SER A 1 254 ? -21.500 5.863 45.480 1.00 85.31 254 SER A O 1
ATOM 2056 N N . ILE A 1 255 ? -22.829 6.488 47.198 1.00 86.62 255 ILE A N 1
ATOM 2057 C CA . ILE A 1 255 ? -22.106 7.696 47.595 1.00 86.62 255 ILE A CA 1
ATOM 2058 C C . ILE A 1 255 ? -21.926 7.612 49.109 1.00 86.62 255 ILE A C 1
ATOM 2060 O O . ILE A 1 255 ? -22.903 7.603 49.855 1.00 86.62 255 ILE A O 1
ATOM 2064 N N . GLU A 1 256 ? -20.680 7.518 49.553 1.00 85.88 256 GLU A N 1
ATOM 2065 C CA . GLU A 1 256 ? -20.297 7.340 50.953 1.00 85.88 256 GLU A CA 1
ATOM 2066 C C . GLU A 1 256 ? -19.480 8.556 51.401 1.00 85.88 256 GLU A C 1
ATOM 2068 O O . GLU A 1 256 ? -18.580 8.998 50.690 1.00 85.88 256 GLU A O 1
ATOM 2073 N N . LEU A 1 257 ? -19.781 9.120 52.569 1.00 82.69 257 LEU A N 1
ATOM 2074 C CA . LEU A 1 257 ? -18.960 10.166 53.180 1.00 82.69 257 LEU A CA 1
ATOM 2075 C C . LEU A 1 257 ? -18.054 9.498 54.213 1.00 82.69 257 LEU A C 1
ATOM 2077 O O . LEU A 1 257 ? -18.559 8.816 55.105 1.00 82.69 257 LEU A O 1
ATOM 2081 N N . ALA A 1 258 ? -16.737 9.667 54.085 1.00 72.00 258 ALA A N 1
ATOM 2082 C CA . ALA A 1 258 ? -15.816 9.251 55.135 1.00 72.00 258 ALA A CA 1
ATOM 2083 C C . ALA A 1 258 ? -16.171 10.000 56.431 1.00 72.00 258 ALA A C 1
ATOM 2085 O O . ALA A 1 258 ? -16.289 11.227 56.415 1.00 72.00 258 ALA A O 1
ATOM 2086 N N . ALA A 1 259 ? -16.407 9.241 57.503 1.00 57.69 259 ALA A N 1
ATOM 2087 C CA . ALA A 1 259 ? -16.696 9.769 58.834 1.00 57.69 259 ALA A CA 1
ATOM 2088 C C . ALA A 1 259 ? -15.484 10.492 59.436 1.00 57.69 259 ALA A C 1
ATOM 2090 O O . ALA A 1 259 ? -14.343 10.039 59.181 1.00 57.69 259 ALA A O 1
#

Radius of gyration: 27.25 Å; chains: 1; bounding box: 56×44×84 Å

Sequence (259 aa):
MATPAYVSFMVNSKALKGSSLQDGKDGSSLVISFKHAVFFKELELFTNNPIREHLPLSFYKELDSTSVTLYQHMTHGSIMDSVTIDWYRFDEKTQKDEIYLQHILERVKISSIGMVMPNIKDRQFERNVHMEEVTLRYDKITWFCPNGYLRFTDRWNFSLGFHSRKESEMDAILEGSALTDDFADWLEERNAQKAAVRKIPKKTTTFVFKTKDGTVLKGVTIKLASGESFVSDKTGTVIIENYKSPSDKIDIVSIELAA

Foldseek 3Di:
DFDWKWKWFAAPNDIAAWDDPDVPRGRTWTWDFWDWDKDFPDDDPPDDPTDIATDWIKTKTADTRCQVVLVVQQVVQAWTAKMKMFGWDQDPVVRDIDGQKMKIFGRKTWPDKAWDDPDCPDPVCVPPHTIMMTTMDGQKIWIAGPVVGDIDMDGRDPPDDDDPDPPVVVVVVVVVVPPDCVVVVVVVVVVVVVVVVPPPPWPKDKDWDADPVGHTAAQKWWAFPVRDIFHADPRNMTIDTNDDDPVPDTHTPDIDHDD